Protein AF-Q4CST6-F1 (afdb_monomer_lite)

pLDDT: mean 93.78, std 5.28, range [58.66, 98.5]

Structure (mmCIF, N/CA/C/O backbone):
data_AF-Q4CST6-F1
#
_entry.id   AF-Q4CST6-F1
#
loop_
_atom_site.group_PDB
_atom_site.id
_atom_site.type_symbol
_atom_site.label_atom_id
_atom_site.label_alt_id
_atom_site.label_comp_id
_atom_site.label_asym_id
_atom_site.label_entity_id
_atom_site.label_seq_id
_atom_site.pdbx_PDB_ins_code
_atom_site.Cartn_x
_atom_site.Cartn_y
_atom_site.Cartn_z
_atom_site.occupancy
_atom_site.B_iso_or_equiv
_atom_site.auth_seq_id
_atom_site.auth_comp_id
_atom_site.auth_asym_id
_atom_site.auth_atom_id
_atom_site.pdbx_PDB_model_num
ATOM 1 N N . MET A 1 1 ? 10.700 5.806 6.056 1.00 58.66 1 MET A N 1
ATOM 2 C CA . MET A 1 1 ? 9.232 5.978 6.107 1.00 58.66 1 MET A CA 1
ATOM 3 C C . MET A 1 1 ? 8.867 6.055 7.575 1.00 58.66 1 MET A C 1
ATOM 5 O O . MET A 1 1 ? 9.330 5.199 8.312 1.00 58.66 1 MET A O 1
ATOM 9 N N . GLY A 1 2 ? 8.159 7.090 8.032 1.00 86.50 2 GLY A N 1
ATOM 10 C CA . GLY A 1 2 ? 7.722 7.120 9.431 1.00 86.50 2 GLY A CA 1
ATOM 11 C C . GLY A 1 2 ? 6.708 6.002 9.668 1.00 86.50 2 GLY A C 1
ATOM 12 O O . GLY A 1 2 ? 5.701 5.952 8.963 1.00 86.50 2 GLY A O 1
ATOM 13 N N . TYR A 1 3 ? 6.970 5.106 10.623 1.00 95.31 3 TYR A N 1
ATOM 14 C CA . TYR A 1 3 ? 6.098 3.956 10.905 1.00 95.31 3 TYR A CA 1
ATOM 15 C C . TYR A 1 3 ? 4.716 4.355 11.438 1.00 95.31 3 TYR A C 1
ATOM 17 O O . TYR A 1 3 ? 3.775 3.571 11.386 1.00 95.31 3 TYR A O 1
ATOM 25 N N . GLU A 1 4 ? 4.570 5.598 11.896 1.00 96.56 4 GLU A N 1
ATOM 26 C CA . GLU A 1 4 ? 3.336 6.134 12.463 1.00 96.56 4 GLU A CA 1
ATOM 27 C C . GLU A 1 4 ? 2.136 6.057 11.502 1.00 96.56 4 GLU A C 1
ATOM 29 O O . GLU A 1 4 ? 1.027 5.715 11.918 1.00 96.56 4 GLU A O 1
ATOM 34 N N . ASN A 1 5 ? 2.363 6.330 10.214 1.00 96.00 5 ASN A N 1
ATOM 35 C CA . ASN A 1 5 ? 1.311 6.398 9.192 1.00 96.00 5 ASN A CA 1
ATOM 36 C C . ASN A 1 5 ? 1.079 5.061 8.470 1.00 96.00 5 ASN A C 1
ATOM 38 O O . ASN A 1 5 ? 0.289 4.992 7.530 1.00 96.00 5 ASN A O 1
ATOM 42 N N . VAL A 1 6 ? 1.764 3.991 8.885 1.00 98.00 6 VAL A N 1
ATOM 43 C CA . VAL A 1 6 ? 1.564 2.647 8.330 1.00 98.00 6 VAL A CA 1
ATOM 44 C C . VAL A 1 6 ? 0.144 2.180 8.643 1.00 98.00 6 VAL A C 1
ATOM 46 O O . VAL A 1 6 ? -0.292 2.230 9.792 1.00 98.00 6 VAL A O 1
ATOM 49 N N . LEU A 1 7 ? -0.577 1.702 7.628 1.00 98.12 7 LEU A N 1
ATOM 50 C CA . LEU A 1 7 ? -1.937 1.186 7.783 1.00 98.12 7 LEU A CA 1
ATOM 51 C C . LEU A 1 7 ? -1.947 -0.101 8.608 1.00 98.12 7 LEU A C 1
ATOM 53 O O . LEU A 1 7 ? -1.167 -1.020 8.358 1.00 98.12 7 LEU A O 1
ATOM 57 N N . LEU A 1 8 ? -2.863 -0.186 9.569 1.00 98.31 8 LEU A N 1
ATOM 58 C CA . LEU A 1 8 ? -2.966 -1.344 10.448 1.00 98.31 8 LEU A CA 1
ATOM 59 C C . LEU A 1 8 ? -3.653 -2.519 9.729 1.00 98.31 8 LEU A C 1
ATOM 61 O O . LEU A 1 8 ? -4.756 -2.371 9.198 1.00 98.31 8 LEU A O 1
ATOM 65 N N . ARG A 1 9 ? -3.054 -3.715 9.748 1.00 97.69 9 ARG A N 1
ATOM 66 C CA . ARG A 1 9 ? -3.667 -4.937 9.187 1.00 97.69 9 ARG A CA 1
ATOM 67 C C . ARG A 1 9 ? -5.008 -5.238 9.851 1.00 97.69 9 ARG A C 1
ATOM 69 O O . ARG A 1 9 ? -5.135 -5.025 11.053 1.00 97.69 9 ARG A O 1
ATOM 76 N N . LEU A 1 10 ? -5.981 -5.789 9.123 1.00 98.12 10 LEU A N 1
ATOM 77 C CA . LEU A 1 10 ? -7.274 -6.155 9.719 1.00 98.12 10 LEU A CA 1
ATOM 78 C C . LEU A 1 10 ? -7.147 -7.278 10.774 1.00 98.12 10 LEU A C 1
ATOM 80 O O . LEU A 1 10 ? -6.298 -8.170 10.626 1.00 98.12 10 LEU A O 1
ATOM 84 N N . THR A 1 11 ? -7.986 -7.250 11.812 1.00 97.25 11 THR A N 1
ATOM 85 C CA . THR A 1 11 ? -8.266 -8.403 12.691 1.00 97.25 11 THR A CA 1
ATOM 86 C C . THR A 1 11 ? -9.182 -9.409 11.994 1.00 97.25 11 THR A C 1
ATOM 88 O O . THR A 1 11 ? -9.718 -9.126 10.925 1.00 97.25 11 THR A O 1
ATOM 91 N N . ASP A 1 12 ? -9.372 -10.588 12.588 1.00 96.00 12 ASP A N 1
ATOM 92 C CA . ASP A 1 12 ? -10.323 -11.573 12.060 1.00 96.00 12 ASP A CA 1
ATOM 93 C C . ASP A 1 12 ? -11.768 -11.059 12.117 1.00 96.00 12 ASP A C 1
ATOM 95 O O . ASP A 1 12 ? -12.465 -11.126 11.110 1.00 96.00 12 ASP A O 1
ATOM 99 N N . THR A 1 13 ? -12.171 -10.409 13.212 1.00 95.56 13 THR A N 1
ATOM 100 C CA . THR A 1 13 ? -13.487 -9.753 13.317 1.00 95.56 13 THR A CA 1
ATOM 101 C C . THR A 1 13 ? -13.674 -8.666 12.255 1.00 95.56 13 THR A C 1
ATOM 103 O O . THR A 1 13 ? -14.685 -8.642 11.563 1.00 95.56 13 THR A O 1
ATOM 106 N N . GLU A 1 14 ? -12.668 -7.812 12.032 1.00 97.38 14 GLU A N 1
ATOM 107 C CA . GLU A 1 14 ? -12.740 -6.794 10.973 1.00 97.38 14 GLU A CA 1
ATOM 108 C C . GLU A 1 14 ? -12.820 -7.428 9.569 1.00 97.38 14 GLU A C 1
ATOM 110 O O . GLU A 1 14 ? -13.409 -6.844 8.661 1.00 97.38 14 GLU A O 1
ATOM 115 N N . ARG A 1 15 ? -12.233 -8.617 9.353 1.00 97.69 15 ARG A N 1
ATOM 116 C CA . ARG A 1 15 ? -12.366 -9.348 8.080 1.00 97.69 15 ARG A CA 1
ATOM 117 C C . ARG A 1 15 ? -13.783 -9.872 7.873 1.00 97.69 15 ARG A C 1
ATOM 119 O O . ARG A 1 15 ? -14.246 -9.842 6.735 1.00 97.69 15 ARG A O 1
ATOM 126 N N . GLU A 1 16 ? -14.449 -10.346 8.921 1.00 97.00 16 GLU A N 1
ATOM 127 C CA . GLU A 1 16 ? -15.853 -10.773 8.864 1.00 97.00 16 GLU A CA 1
ATOM 128 C C . GLU A 1 16 ? -16.761 -9.585 8.527 1.00 97.00 16 GLU A C 1
ATOM 130 O O . GLU A 1 16 ? -17.515 -9.639 7.556 1.00 97.00 16 GLU A O 1
ATOM 135 N N . ASP A 1 17 ? -16.590 -8.472 9.239 1.00 97.06 17 ASP A N 1
ATOM 136 C CA . ASP A 1 17 ? -17.308 -7.218 9.001 1.00 97.06 17 ASP A CA 1
ATOM 137 C C . ASP A 1 17 ? -17.105 -6.687 7.572 1.00 97.06 17 ASP A C 1
ATOM 139 O O . ASP A 1 17 ? -18.057 -6.287 6.892 1.00 97.06 17 ASP A O 1
ATOM 143 N N . LEU A 1 18 ? -15.871 -6.760 7.062 1.00 98.06 18 LEU A N 1
ATOM 144 C CA . LEU A 1 18 ? -15.555 -6.423 5.676 1.00 98.06 18 LEU A CA 1
ATOM 145 C C . LEU A 1 18 ? -16.366 -7.263 4.675 1.00 98.06 18 LEU A C 1
ATOM 147 O O . LEU A 1 18 ? -16.839 -6.718 3.675 1.00 98.06 18 LEU A O 1
ATOM 151 N N . GLN A 1 19 ? -16.529 -8.573 4.909 1.00 97.94 19 GLN A N 1
ATOM 152 C CA . GLN A 1 19 ? -17.299 -9.430 3.999 1.00 97.94 19 GLN A CA 1
ATOM 153 C C . GLN A 1 19 ? -18.773 -9.021 3.937 1.00 97.94 19 GLN A C 1
ATOM 155 O O . GLN A 1 19 ? -19.360 -9.068 2.856 1.00 97.94 19 GLN A O 1
ATOM 160 N N . LEU A 1 20 ? -19.357 -8.577 5.054 1.00 97.81 20 LEU A N 1
ATOM 161 C CA . LEU A 1 20 ? -20.751 -8.124 5.105 1.00 97.81 20 LEU A CA 1
ATOM 162 C C . LEU A 1 20 ? -20.959 -6.864 4.261 1.00 97.81 20 LEU A C 1
ATOM 164 O O . LEU A 1 20 ? -21.875 -6.819 3.438 1.00 97.81 20 LEU A O 1
ATOM 168 N N . LEU A 1 21 ? -20.071 -5.872 4.394 1.00 98.25 21 LEU A N 1
ATOM 169 C CA . LEU A 1 21 ? -20.144 -4.657 3.580 1.00 98.25 21 LEU A CA 1
ATOM 170 C C . LEU A 1 21 ? -19.905 -4.954 2.091 1.00 98.25 21 LEU A C 1
ATOM 172 O O . LEU A 1 21 ? -20.624 -4.435 1.237 1.00 98.25 21 LEU A O 1
ATOM 176 N N . ILE A 1 22 ? -18.928 -5.807 1.760 1.00 98.44 22 ILE A N 1
ATOM 177 C CA . ILE A 1 22 ? -18.690 -6.230 0.371 1.00 98.44 22 ILE A CA 1
ATOM 178 C C . ILE A 1 22 ? -19.932 -6.929 -0.197 1.00 98.44 22 ILE A C 1
ATOM 180 O O . ILE A 1 22 ? -20.302 -6.665 -1.339 1.00 98.44 22 ILE A O 1
ATOM 184 N N . ALA A 1 23 ? -20.591 -7.799 0.573 1.00 98.06 23 ALA A N 1
ATOM 185 C CA . ALA A 1 23 ? -21.813 -8.473 0.141 1.00 98.06 23 ALA A CA 1
ATOM 186 C C . ALA A 1 23 ? -22.951 -7.477 -0.144 1.00 98.06 23 ALA A C 1
ATOM 188 O O . ALA A 1 23 ? -23.590 -7.583 -1.191 1.00 98.06 23 ALA A O 1
ATOM 189 N N . ALA A 1 24 ? -23.146 -6.470 0.715 1.00 98.06 24 ALA A N 1
ATOM 190 C CA . ALA A 1 24 ? -24.123 -5.403 0.485 1.00 98.06 24 ALA A CA 1
ATOM 191 C C . ALA A 1 24 ? -23.807 -4.580 -0.780 1.00 98.06 24 ALA A C 1
ATOM 193 O O . ALA A 1 24 ? -24.686 -4.311 -1.596 1.00 98.06 24 ALA A O 1
ATOM 194 N N . LEU A 1 25 ? -22.538 -4.218 -0.992 1.00 98.38 25 LEU A N 1
ATOM 195 C CA . LEU A 1 25 ? -22.106 -3.452 -2.169 1.00 98.38 25 LEU A CA 1
ATOM 196 C C . LEU A 1 25 ? -22.193 -4.251 -3.478 1.00 98.38 25 LEU A C 1
ATOM 198 O O . LEU A 1 25 ? -22.393 -3.661 -4.543 1.00 98.38 25 LEU A O 1
ATOM 202 N N . LYS A 1 26 ? -22.058 -5.581 -3.417 1.00 97.69 26 LYS A N 1
ATOM 203 C CA . LYS A 1 26 ? -22.207 -6.463 -4.583 1.00 97.69 26 LYS A CA 1
ATOM 204 C C . LYS A 1 26 ? -23.628 -6.466 -5.137 1.00 97.69 26 LYS A C 1
ATOM 206 O O . LYS A 1 26 ? -23.773 -6.471 -6.352 1.00 97.69 26 LYS A O 1
ATOM 211 N N . VAL A 1 27 ? -24.642 -6.440 -4.270 1.00 97.00 27 VAL A N 1
ATOM 212 C CA . VAL A 1 27 ? -26.060 -6.405 -4.681 1.00 97.00 27 VAL A CA 1
ATOM 213 C C . VAL A 1 27 ? -26.582 -4.988 -4.932 1.00 97.00 27 VAL A C 1
ATOM 215 O O . VAL A 1 27 ? -27.676 -4.820 -5.454 1.00 97.00 27 VAL A O 1
ATOM 218 N N . SER A 1 28 ? -25.814 -3.962 -4.561 1.00 97.50 28 SER A N 1
ATOM 219 C CA . SER A 1 28 ? -26.197 -2.567 -4.759 1.00 97.50 28 SER A CA 1
ATOM 220 C C . SER A 1 28 ? -25.918 -2.100 -6.185 1.00 97.50 28 SER A C 1
ATOM 222 O O . SER A 1 28 ? -24.769 -2.110 -6.622 1.00 97.50 28 SER A O 1
ATOM 224 N N . GLU A 1 29 ? -26.930 -1.569 -6.866 1.00 95.81 29 GLU A N 1
ATOM 225 C CA . GLU A 1 29 ? -26.797 -0.941 -8.191 1.00 95.81 29 GLU A CA 1
ATOM 226 C C . GLU A 1 29 ? -26.526 0.573 -8.109 1.00 95.81 29 GLU A C 1
ATOM 228 O O . GLU A 1 29 ? -26.862 1.331 -9.013 1.00 95.81 29 GLU A O 1
ATOM 233 N N . TYR A 1 30 ? -25.912 1.042 -7.012 1.00 97.25 30 TYR A N 1
ATOM 234 C CA . TYR A 1 30 ? -25.798 2.470 -6.684 1.00 97.25 30 TYR A CA 1
ATOM 235 C C . TYR A 1 30 ? -25.307 3.348 -7.844 1.00 97.25 30 TYR A C 1
ATOM 237 O O . TYR A 1 30 ? -25.932 4.357 -8.165 1.00 97.25 30 TYR A O 1
ATOM 245 N N . THR A 1 31 ? -24.177 2.996 -8.463 1.00 94.88 31 THR A N 1
ATOM 246 C CA . THR A 1 31 ? -23.599 3.793 -9.554 1.00 94.88 31 THR A CA 1
ATOM 247 C C . THR A 1 31 ? -24.465 3.750 -10.803 1.00 94.88 31 THR A C 1
ATOM 249 O O . THR A 1 31 ? -24.653 4.786 -11.433 1.00 94.88 31 THR A O 1
ATOM 252 N N . ASP A 1 32 ? -25.030 2.591 -11.120 1.00 93.62 32 ASP A N 1
ATOM 253 C CA . ASP A 1 32 ? -25.808 2.366 -12.338 1.00 93.62 32 ASP A CA 1
ATOM 254 C C . ASP A 1 32 ? -27.144 3.117 -12.268 1.00 93.62 32 ASP A C 1
ATOM 256 O O . ASP A 1 32 ? -27.558 3.754 -13.239 1.00 93.62 32 ASP A O 1
ATOM 260 N N . ASP A 1 33 ? -27.758 3.148 -11.084 1.00 94.69 33 ASP A N 1
ATOM 261 C CA . ASP A 1 33 ? -28.963 3.919 -10.809 1.00 94.69 33 ASP A CA 1
ATOM 262 C C . ASP A 1 33 ? -28.671 5.422 -10.744 1.00 94.69 33 ASP A C 1
ATOM 264 O O . ASP A 1 33 ? -29.299 6.222 -11.442 1.00 94.69 33 ASP A O 1
ATOM 268 N N . VAL A 1 34 ? -27.739 5.860 -9.893 1.00 95.38 34 VAL A N 1
ATOM 269 C CA . VAL A 1 34 ? -27.519 7.293 -9.629 1.00 95.38 34 VAL A CA 1
ATOM 270 C C . VAL A 1 34 ? -26.983 8.018 -10.860 1.00 95.38 34 VAL A C 1
ATOM 272 O O . VAL A 1 34 ? -27.438 9.129 -11.163 1.00 95.38 34 VAL A O 1
ATOM 275 N N . ASP A 1 35 ? -26.066 7.395 -11.593 1.00 93.69 35 ASP A N 1
ATOM 276 C CA . ASP A 1 35 ? -25.401 8.002 -12.745 1.00 93.69 35 ASP A CA 1
ATOM 277 C C . ASP A 1 35 ? -26.128 7.728 -14.080 1.00 93.69 35 ASP A C 1
ATOM 279 O O . ASP A 1 35 ? -25.602 8.035 -15.151 1.00 93.69 35 ASP A O 1
ATOM 283 N N . ASP A 1 36 ? -27.385 7.260 -14.030 1.00 92.44 36 ASP A N 1
ATOM 284 C CA . ASP A 1 36 ? -28.256 7.142 -15.204 1.00 92.44 36 ASP A CA 1
ATOM 285 C C . ASP A 1 36 ? -28.599 8.515 -15.819 1.00 92.44 36 ASP A C 1
ATOM 287 O O . ASP A 1 36 ? -29.453 9.272 -15.333 1.00 92.44 36 ASP A O 1
ATOM 291 N N . ILE A 1 37 ? -27.958 8.807 -16.955 1.00 91.31 37 ILE A N 1
ATOM 292 C CA . ILE A 1 37 ? -28.139 10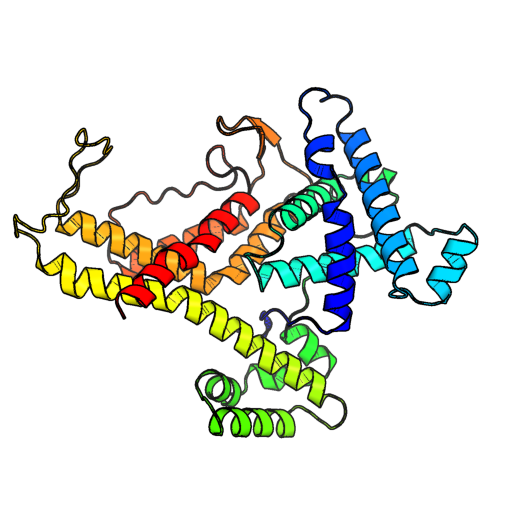.032 -17.745 1.00 91.31 37 ILE A CA 1
ATOM 293 C C . ILE A 1 37 ? -29.540 10.192 -18.343 1.00 91.31 37 ILE A C 1
ATOM 295 O O . ILE A 1 37 ? -29.894 11.300 -18.740 1.00 91.31 37 ILE A O 1
ATOM 299 N N . ARG A 1 38 ? -30.346 9.125 -18.425 1.00 90.88 38 ARG A N 1
ATOM 300 C CA . ARG A 1 38 ? -31.710 9.189 -18.985 1.00 90.88 38 ARG A CA 1
ATOM 301 C C . ARG A 1 38 ? -32.674 9.932 -18.060 1.00 90.88 38 ARG A C 1
ATOM 303 O O . ARG A 1 38 ? -33.708 10.415 -18.510 1.00 90.88 38 ARG A O 1
ATOM 310 N N . HIS A 1 39 ? -32.321 10.058 -16.780 1.00 88.62 39 HIS A N 1
ATOM 311 C CA . HIS A 1 39 ? -33.176 10.629 -15.743 1.00 88.62 39 HIS A CA 1
ATOM 312 C C . HIS A 1 39 ? -32.438 11.713 -14.931 1.00 88.62 39 HIS A C 1
ATOM 314 O O . HIS A 1 39 ? -32.293 11.582 -13.715 1.00 88.62 39 HIS A O 1
ATOM 320 N N . PRO A 1 40 ? -31.947 12.808 -15.536 1.00 82.81 40 PRO A N 1
ATOM 321 C CA . PRO A 1 40 ? -31.091 13.767 -14.827 1.00 82.81 40 PRO A CA 1
ATOM 322 C C . PRO A 1 40 ? -31.811 14.466 -13.660 1.00 82.81 40 PRO A C 1
ATOM 324 O O . PRO A 1 40 ? -31.212 14.706 -12.613 1.00 82.81 40 PRO A O 1
ATOM 327 N N . ASN A 1 41 ? -33.116 14.721 -13.798 1.00 87.69 41 ASN A N 1
ATOM 328 C CA . ASN A 1 41 ? -33.896 15.525 -12.849 1.00 87.69 41 ASN A CA 1
ATOM 329 C C . ASN A 1 41 ? -34.219 14.812 -11.524 1.00 87.69 41 ASN A C 1
ATOM 331 O O . ASN A 1 41 ? -34.613 15.466 -10.567 1.00 87.69 41 ASN A O 1
ATOM 335 N N . SER A 1 42 ? -34.060 13.488 -11.448 1.00 90.62 42 SER A N 1
ATOM 336 C CA . SER A 1 42 ? -34.315 12.701 -10.230 1.00 90.62 42 SER A CA 1
ATOM 337 C C . SER A 1 42 ? -33.035 12.143 -9.606 1.00 90.62 42 SER A C 1
ATOM 339 O O . SER A 1 42 ? -33.082 11.211 -8.808 1.00 90.62 42 SER A O 1
ATOM 341 N N . ARG A 1 43 ? -31.871 12.700 -9.961 1.00 93.06 43 ARG A N 1
ATOM 342 C CA . ARG A 1 43 ? -30.572 12.176 -9.527 1.00 93.06 43 ARG A CA 1
ATOM 343 C C . ARG A 1 43 ? -30.393 12.187 -8.005 1.00 93.06 43 ARG A C 1
ATOM 345 O O . ARG A 1 43 ? -30.001 11.166 -7.452 1.00 93.06 43 ARG A O 1
ATOM 352 N N . GLU A 1 44 ? -30.732 13.281 -7.321 1.00 93.44 44 GLU A N 1
ATOM 353 C CA . GLU A 1 44 ? -30.647 13.337 -5.847 1.00 93.44 44 GLU A CA 1
ATOM 354 C C . GLU A 1 44 ? -31.666 12.420 -5.156 1.00 93.44 44 GLU A C 1
ATOM 356 O O . GLU A 1 44 ? -31.357 11.811 -4.134 1.00 93.44 44 GLU A O 1
ATOM 361 N N . GLU A 1 45 ? -32.856 12.248 -5.740 1.00 94.12 45 GLU A N 1
ATOM 362 C CA . GLU A 1 45 ? -33.844 11.281 -5.245 1.00 94.12 45 GLU A CA 1
ATOM 363 C C . GLU A 1 45 ? -33.294 9.852 -5.302 1.00 94.12 45 GLU A C 1
ATOM 365 O O . GLU A 1 45 ? -33.395 9.099 -4.334 1.00 94.12 45 GLU A O 1
ATOM 370 N N . ARG A 1 46 ? -32.655 9.487 -6.421 1.00 95.56 46 ARG A N 1
ATOM 371 C CA . ARG A 1 46 ? -32.020 8.173 -6.570 1.00 95.56 46 ARG A CA 1
ATOM 372 C C . ARG A 1 46 ? -30.859 7.989 -5.605 1.00 95.56 46 ARG A C 1
ATOM 374 O O . ARG A 1 46 ? -30.764 6.914 -5.024 1.00 95.56 46 ARG A O 1
ATOM 381 N N . MET A 1 47 ? -30.033 9.018 -5.384 1.00 96.19 47 MET A N 1
ATOM 382 C CA . MET A 1 47 ? -28.977 8.979 -4.361 1.00 96.19 47 MET A CA 1
ATOM 383 C C . MET A 1 47 ? -29.564 8.597 -3.005 1.00 96.19 47 MET A C 1
ATOM 385 O O . MET A 1 47 ? -29.140 7.609 -2.415 1.00 96.19 47 MET A O 1
ATOM 389 N N . TYR A 1 48 ? -30.586 9.328 -2.550 1.00 94.81 48 TYR A N 1
ATOM 390 C CA . TYR A 1 48 ? -31.249 9.054 -1.277 1.00 94.81 48 TYR A CA 1
ATOM 391 C C . TYR A 1 48 ? -31.793 7.621 -1.200 1.00 94.81 48 TYR A C 1
ATOM 393 O O . TYR A 1 48 ? -31.487 6.903 -0.247 1.00 94.81 48 TYR A O 1
ATOM 401 N N . ARG A 1 49 ? -32.568 7.194 -2.207 1.00 94.62 49 ARG A N 1
ATOM 402 C CA . ARG A 1 49 ? -33.175 5.856 -2.245 1.00 94.62 49 ARG A CA 1
ATOM 403 C C . ARG A 1 49 ? -32.117 4.754 -2.185 1.00 94.62 49 ARG A C 1
ATOM 405 O O . ARG A 1 49 ? -32.221 3.867 -1.344 1.00 94.62 49 ARG A O 1
ATOM 412 N N . CYS A 1 50 ? -31.092 4.834 -3.032 1.00 96.44 50 CYS A N 1
ATOM 413 C CA . CYS A 1 50 ? -30.060 3.803 -3.119 1.00 96.44 50 CYS A CA 1
ATOM 414 C C . CYS A 1 50 ? -29.169 3.779 -1.866 1.00 96.44 50 CYS A C 1
ATOM 416 O O . CYS A 1 50 ? -28.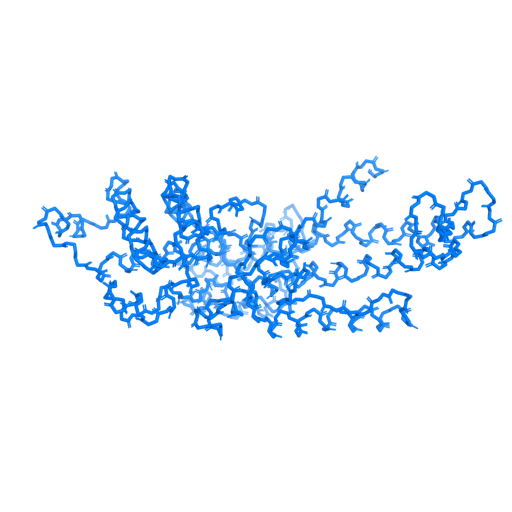763 2.706 -1.427 1.00 96.44 50 CYS A O 1
ATOM 418 N N . MET A 1 51 ? -28.888 4.938 -1.251 1.00 95.75 51 MET A N 1
ATOM 419 C CA . MET A 1 51 ? -28.182 4.990 0.036 1.00 95.75 51 MET A CA 1
ATOM 420 C C . MET A 1 51 ? -28.996 4.329 1.146 1.00 95.75 51 MET A C 1
ATOM 422 O O . MET A 1 51 ? -28.453 3.515 1.885 1.00 95.75 51 MET A O 1
ATOM 426 N N . ARG A 1 52 ? -30.297 4.642 1.252 1.00 93.19 52 ARG A N 1
ATOM 427 C CA . ARG A 1 52 ? -31.200 4.005 2.224 1.00 93.19 52 ARG A CA 1
ATOM 428 C C . ARG A 1 52 ? -31.219 2.490 2.055 1.00 93.19 52 ARG A C 1
ATOM 430 O O . ARG A 1 52 ? -31.020 1.780 3.032 1.00 93.19 52 ARG A O 1
ATOM 437 N N . GLU A 1 53 ? -31.382 2.015 0.826 1.00 94.50 53 GLU A N 1
ATOM 438 C CA . GLU A 1 53 ? -31.387 0.586 0.511 1.00 94.50 53 GLU A CA 1
ATOM 439 C C . GLU A 1 53 ? -30.068 -0.099 0.891 1.00 94.50 53 GLU A C 1
ATOM 441 O O . GLU A 1 53 ? -30.085 -1.152 1.531 1.00 94.50 53 GLU A O 1
ATOM 446 N N . LEU A 1 54 ? -28.919 0.511 0.576 1.00 95.75 54 LEU A N 1
ATOM 447 C CA . LEU A 1 54 ? -27.620 -0.031 0.975 1.00 95.75 54 LEU A CA 1
ATOM 448 C C . LEU A 1 54 ? -27.462 -0.057 2.501 1.00 95.75 54 LEU A C 1
ATOM 450 O O . LEU A 1 54 ? -26.950 -1.038 3.044 1.00 95.75 54 LEU A O 1
ATOM 454 N N . PHE A 1 55 ? -27.878 1.004 3.196 1.00 94.00 55 PHE A N 1
ATOM 455 C CA . PHE A 1 55 ? -27.766 1.101 4.653 1.00 94.00 55 PHE A CA 1
ATOM 456 C C . PHE A 1 55 ? -28.629 0.043 5.339 1.00 94.00 55 PHE A C 1
ATOM 458 O O . PHE A 1 55 ? -28.133 -0.679 6.204 1.00 94.00 55 PHE A O 1
ATOM 465 N N . ASP A 1 56 ? -29.880 -0.099 4.900 1.00 91.19 56 ASP A N 1
ATOM 466 C CA . ASP A 1 56 ? -30.829 -1.076 5.430 1.00 91.19 56 ASP A CA 1
ATOM 467 C C . ASP A 1 56 ? -30.355 -2.517 5.122 1.00 91.19 56 ASP A C 1
ATOM 469 O O . ASP A 1 56 ? -30.383 -3.380 6.002 1.00 91.19 56 ASP A O 1
ATOM 473 N N . THR A 1 57 ? -29.806 -2.768 3.924 1.00 94.56 57 THR A N 1
ATOM 474 C CA . THR A 1 57 ? -29.209 -4.067 3.545 1.00 94.56 57 THR A CA 1
ATOM 475 C C . THR A 1 57 ? -27.992 -4.408 4.403 1.00 94.56 57 THR A C 1
ATOM 477 O O . THR A 1 57 ? -27.885 -5.519 4.922 1.00 94.56 57 THR A O 1
ATOM 480 N N . THR A 1 58 ? -27.078 -3.451 4.584 1.00 95.06 58 THR A N 1
ATOM 481 C CA . THR A 1 58 ? -25.860 -3.646 5.385 1.00 95.06 58 THR A CA 1
ATOM 482 C C . THR A 1 58 ? -26.220 -3.937 6.839 1.00 95.06 58 THR A C 1
ATOM 484 O O . THR A 1 58 ? -25.719 -4.902 7.414 1.00 95.06 58 THR A O 1
ATOM 487 N N . LEU A 1 59 ? -27.148 -3.166 7.417 1.00 92.00 59 LEU A N 1
ATOM 488 C CA . LEU A 1 59 ? -27.644 -3.398 8.772 1.00 92.00 59 LEU A CA 1
ATOM 489 C C . LEU A 1 59 ? -28.292 -4.783 8.908 1.00 92.00 59 LEU A C 1
ATOM 491 O O . LEU A 1 59 ? -27.998 -5.502 9.862 1.00 92.00 59 LEU A O 1
ATOM 495 N N . GLY A 1 60 ? -29.134 -5.174 7.947 1.00 92.25 60 GLY A N 1
ATOM 496 C CA . GLY A 1 60 ? -29.765 -6.493 7.921 1.00 92.25 60 GLY A CA 1
ATOM 497 C C . GLY A 1 60 ? -28.745 -7.634 7.926 1.00 92.25 60 GLY A C 1
ATOM 498 O O . GLY A 1 60 ? -28.890 -8.579 8.703 1.00 92.25 60 GLY A O 1
ATOM 499 N N . LEU A 1 61 ? -27.676 -7.518 7.130 1.00 95.19 61 LEU A N 1
ATOM 500 C CA . LEU A 1 61 ? -26.580 -8.492 7.105 1.00 95.19 61 LEU A CA 1
ATOM 501 C C . LEU A 1 61 ? -25.823 -8.548 8.438 1.00 95.19 61 LEU A C 1
ATOM 503 O O . LEU A 1 61 ? -25.586 -9.642 8.944 1.00 95.19 61 LEU A O 1
ATOM 507 N N . CYS A 1 62 ? -25.502 -7.399 9.039 1.00 93.88 62 CYS A N 1
ATOM 508 C CA . CYS A 1 62 ? -24.831 -7.344 10.341 1.00 93.88 62 CYS A CA 1
ATOM 509 C C . CYS A 1 62 ? -25.681 -7.926 11.484 1.00 93.88 62 CYS A C 1
ATOM 511 O O . CYS A 1 62 ? -25.147 -8.539 12.410 1.00 93.88 62 CYS A O 1
ATOM 513 N N . ILE A 1 63 ? -27.006 -7.763 11.432 1.00 91.38 63 ILE A N 1
ATOM 514 C CA . ILE A 1 63 ? -27.936 -8.394 12.381 1.00 91.38 63 ILE A CA 1
ATOM 515 C C . ILE A 1 63 ? -27.961 -9.908 12.181 1.00 91.38 63 ILE A C 1
ATOM 517 O O . ILE A 1 63 ? -27.865 -10.651 13.162 1.00 91.38 63 ILE A O 1
ATOM 521 N N . ALA A 1 64 ? -28.073 -10.359 10.929 1.00 92.50 64 ALA A N 1
ATOM 522 C CA . ALA A 1 64 ? -28.154 -11.773 10.582 1.00 92.50 64 ALA A CA 1
ATOM 523 C C . ALA A 1 64 ? -26.860 -12.540 10.903 1.00 92.50 64 ALA A C 1
ATOM 525 O O . ALA A 1 64 ? -26.933 -13.692 11.326 1.00 92.50 64 ALA A O 1
ATOM 526 N N . SER A 1 65 ? -25.690 -11.909 10.754 1.00 93.56 65 SER A N 1
ATOM 527 C CA . SER A 1 65 ? -24.394 -12.504 11.112 1.00 93.56 65 SER A CA 1
ATOM 528 C C . SER A 1 65 ? -24.147 -12.561 12.621 1.00 93.56 65 SER A C 1
ATOM 530 O O . SER A 1 65 ? -23.301 -13.325 13.076 1.00 93.56 65 SER A O 1
ATOM 532 N N . GLY A 1 66 ? -24.864 -11.751 13.408 1.00 90.94 66 GLY A N 1
ATOM 533 C CA . GLY A 1 66 ? -24.564 -11.547 14.824 1.00 90.94 66 GLY A CA 1
ATOM 534 C C . GLY A 1 66 ? -23.377 -10.612 15.081 1.00 90.94 66 GLY A C 1
ATOM 535 O O . GLY A 1 66 ? -22.917 -10.556 16.219 1.00 90.94 66 GLY A O 1
ATOM 536 N N . SER A 1 67 ? -22.916 -9.863 14.069 1.00 88.75 67 SER A N 1
ATOM 537 C CA . SER A 1 67 ? -21.821 -8.882 14.196 1.00 88.75 67 SER A CA 1
ATOM 538 C C . SER A 1 67 ? -22.195 -7.665 15.044 1.00 88.75 67 SER A C 1
ATOM 540 O O . SER A 1 67 ? -21.325 -6.954 15.537 1.00 88.75 67 SER A O 1
ATOM 542 N N . VAL A 1 68 ? -23.490 -7.400 15.229 1.00 86.50 68 VAL A N 1
ATOM 543 C CA . VAL A 1 68 ? -23.967 -6.332 16.119 1.00 86.50 68 VAL A CA 1
ATOM 544 C C . VAL A 1 68 ? -24.299 -6.852 17.512 1.00 86.50 68 VAL A C 1
ATOM 546 O O . VAL A 1 68 ? -24.698 -8.006 17.704 1.00 86.50 68 VAL A O 1
ATOM 549 N N . SER A 1 69 ? -24.189 -5.959 18.498 1.00 85.00 69 SER A N 1
ATOM 550 C CA . SER A 1 69 ? -24.508 -6.280 19.885 1.00 85.00 69 SER A CA 1
ATOM 551 C C . SER A 1 69 ? -25.966 -6.728 20.045 1.00 85.00 69 SER A C 1
ATOM 553 O O . SER A 1 69 ? -26.842 -6.464 19.212 1.00 85.00 69 SER A O 1
ATOM 555 N N . ARG A 1 70 ? -26.249 -7.443 21.136 1.00 85.19 70 ARG A N 1
ATOM 556 C CA . ARG A 1 70 ? -27.608 -7.905 21.433 1.00 85.19 70 ARG A CA 1
ATOM 557 C C . ARG A 1 70 ? -28.577 -6.730 21.585 1.00 85.19 70 ARG A C 1
ATOM 559 O O . ARG A 1 70 ? -29.692 -6.812 21.086 1.00 85.19 70 ARG A O 1
ATOM 566 N N . GLU A 1 71 ? -28.125 -5.640 22.192 1.00 83.25 71 GL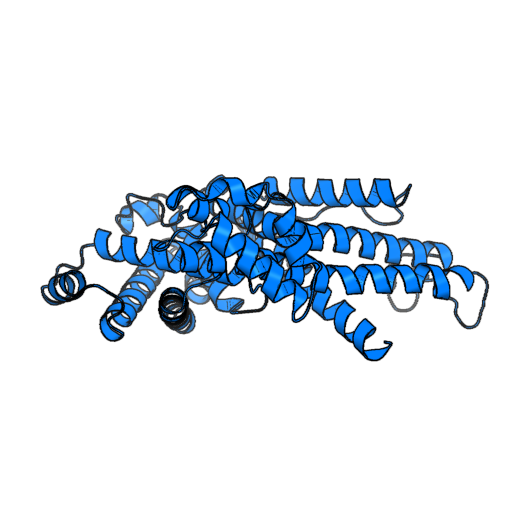U A N 1
ATOM 567 C CA . GLU A 1 71 ? -28.900 -4.416 22.402 1.00 83.25 71 GLU A CA 1
ATOM 568 C C . GLU A 1 71 ? -29.331 -3.805 21.064 1.00 83.25 71 GLU A C 1
ATOM 570 O O . GLU A 1 71 ? -30.502 -3.483 20.884 1.00 83.25 71 GLU A O 1
ATOM 575 N N . VAL A 1 72 ? -28.417 -3.727 20.088 1.00 83.12 72 VAL A N 1
ATOM 576 C CA . VAL A 1 72 ? -28.736 -3.233 18.737 1.00 83.12 72 VAL A CA 1
ATOM 577 C C . VAL A 1 72 ? -29.792 -4.110 18.065 1.00 83.12 72 VAL A C 1
ATOM 579 O O . VAL A 1 72 ? -30.742 -3.592 17.481 1.00 83.12 72 VAL A O 1
ATOM 582 N N . ARG A 1 73 ? -29.665 -5.440 18.166 1.00 84.38 73 ARG A N 1
ATOM 583 C CA . ARG A 1 73 ? -30.649 -6.371 17.586 1.00 84.38 73 ARG A CA 1
ATOM 584 C C . ARG A 1 73 ? -32.031 -6.213 18.214 1.00 84.38 73 ARG A C 1
ATOM 586 O O . ARG A 1 73 ? -33.025 -6.244 17.494 1.00 84.38 73 ARG A O 1
ATOM 593 N N . GLU A 1 74 ? -32.095 -6.037 19.531 1.00 84.75 74 GLU A N 1
ATOM 594 C CA . GLU A 1 74 ? -33.355 -5.840 20.253 1.00 84.75 74 GLU A CA 1
ATOM 595 C C . GLU A 1 74 ? -34.023 -4.505 19.891 1.00 84.75 74 GLU A C 1
ATOM 597 O O . GLU A 1 74 ? -35.236 -4.481 19.682 1.00 84.75 74 GLU A O 1
ATOM 602 N N . GLU A 1 75 ? -33.261 -3.418 19.744 1.00 83.19 75 GLU A N 1
ATOM 603 C CA . GLU A 1 75 ? -33.814 -2.125 19.317 1.00 83.19 75 GLU A CA 1
ATOM 604 C C . GLU A 1 75 ? -34.364 -2.177 17.889 1.00 83.19 75 GLU A C 1
ATOM 606 O O . GLU A 1 75 ? -35.494 -1.749 17.643 1.00 83.19 75 GLU A O 1
ATOM 611 N N . VAL A 1 76 ? -33.630 -2.790 16.956 1.00 82.69 76 VAL A N 1
ATOM 612 C CA . VAL A 1 76 ? -34.117 -2.961 15.580 1.00 82.69 76 VAL A CA 1
ATOM 613 C C . VAL A 1 76 ? -35.370 -3.843 15.542 1.00 82.69 76 VAL A C 1
ATOM 615 O O . VAL A 1 76 ? -36.331 -3.501 14.854 1.00 82.69 76 VAL A O 1
ATOM 618 N N . ALA A 1 77 ? -35.423 -4.921 16.332 1.00 82.88 77 ALA A N 1
ATOM 619 C CA . ALA A 1 77 ? -36.600 -5.790 16.427 1.00 82.88 77 ALA A CA 1
ATOM 620 C C . ALA A 1 77 ? -37.847 -5.079 16.991 1.00 82.88 77 ALA A C 1
ATOM 622 O O . ALA A 1 77 ? -38.970 -5.457 16.661 1.00 82.88 77 ALA A O 1
ATOM 623 N N . ARG A 1 78 ? -37.670 -4.031 17.806 1.00 83.50 78 ARG A N 1
ATOM 624 C CA . ARG A 1 78 ? -38.762 -3.172 18.303 1.00 83.50 78 ARG A CA 1
ATOM 625 C C . ARG A 1 78 ? -39.235 -2.133 17.278 1.00 83.50 78 ARG A C 1
ATOM 627 O O . ARG A 1 78 ? -40.153 -1.376 17.574 1.00 83.50 78 ARG A O 1
ATOM 634 N N . GLY A 1 79 ? -38.622 -2.080 16.094 1.00 78.12 79 GLY A N 1
ATOM 635 C CA . GLY A 1 79 ? -38.868 -1.039 15.092 1.00 78.12 79 GLY A CA 1
ATOM 636 C C . GLY A 1 79 ? -38.126 0.270 15.377 1.00 78.12 79 GLY A C 1
ATOM 637 O O . GLY A 1 79 ? -38.291 1.240 14.638 1.00 78.12 79 GLY A O 1
ATOM 638 N N . ASN A 1 80 ? -37.271 0.301 16.404 1.00 70.12 80 ASN A N 1
ATOM 639 C CA . ASN A 1 80 ? -36.416 1.439 16.720 1.00 70.12 80 ASN A CA 1
ATOM 640 C C . ASN A 1 80 ? -35.115 1.338 15.917 1.00 70.12 80 ASN A C 1
ATOM 642 O O . ASN A 1 80 ? -34.024 1.180 16.466 1.00 70.12 80 ASN A O 1
ATOM 646 N N . THR A 1 81 ? -35.205 1.448 14.591 1.00 66.31 81 THR A N 1
ATOM 647 C CA . THR A 1 81 ? -34.015 1.697 13.769 1.00 66.31 81 THR A CA 1
ATOM 648 C C . THR A 1 81 ? -33.616 3.157 13.945 1.00 66.31 81 THR A C 1
ATOM 650 O O . THR A 1 81 ? -33.900 4.004 13.093 1.00 66.31 81 THR A O 1
ATOM 653 N N . ASP A 1 82 ? -33.009 3.482 15.088 1.00 68.19 82 ASP A N 1
ATOM 654 C CA . ASP A 1 82 ? -32.389 4.787 15.258 1.00 68.19 82 ASP A CA 1
ATOM 655 C C . ASP A 1 82 ? -31.309 4.918 14.182 1.00 68.19 82 ASP A C 1
ATOM 657 O O . ASP A 1 82 ? -30.340 4.154 14.129 1.00 68.19 82 ASP A O 1
ATOM 661 N N . VAL A 1 83 ? -31.505 5.894 13.297 1.00 72.94 83 VAL A N 1
ATOM 662 C CA . VAL A 1 83 ? -30.576 6.237 12.220 1.00 72.94 83 VAL A CA 1
ATOM 663 C C . VAL A 1 83 ? -29.152 6.381 12.771 1.00 72.94 83 VAL A C 1
ATOM 665 O O . VAL A 1 83 ? -28.201 5.974 12.110 1.00 72.94 83 VAL A O 1
ATOM 668 N N . ARG A 1 84 ? -28.997 6.846 14.018 1.00 78.19 84 ARG A N 1
ATOM 669 C CA . ARG A 1 84 ? -27.701 6.977 14.696 1.00 78.19 84 ARG A CA 1
ATOM 670 C C . ARG A 1 84 ? -26.992 5.640 14.923 1.00 78.19 84 ARG A C 1
ATOM 672 O O . ARG A 1 84 ? -25.783 5.578 14.722 1.00 78.19 84 ARG A O 1
ATOM 679 N N . LEU A 1 85 ? -27.719 4.581 15.297 1.00 79.00 85 LEU A N 1
ATOM 680 C CA . LEU A 1 85 ? -27.147 3.237 15.480 1.00 79.00 85 LEU A CA 1
ATOM 681 C C . LEU A 1 85 ? -26.700 2.639 14.144 1.00 79.00 85 LEU A C 1
ATOM 683 O O . LEU A 1 85 ? -25.652 2.009 14.055 1.00 79.00 85 LEU A O 1
ATOM 687 N N . THR A 1 86 ? -27.479 2.872 13.088 1.00 84.44 86 THR A N 1
ATOM 688 C CA . THR A 1 86 ? -27.115 2.412 11.740 1.00 84.44 86 THR A CA 1
ATOM 689 C C . THR A 1 86 ? -25.858 3.134 11.256 1.00 84.44 86 THR A C 1
ATOM 691 O O . THR A 1 86 ? -24.919 2.507 10.773 1.00 84.44 86 THR A O 1
ATOM 694 N N . ILE A 1 87 ? -25.807 4.455 11.445 1.00 86.88 87 ILE A N 1
ATOM 695 C CA . ILE A 1 87 ? -24.667 5.293 11.064 1.00 86.88 87 ILE A CA 1
ATOM 696 C C . ILE A 1 87 ? -23.382 4.871 11.787 1.00 86.88 87 ILE A C 1
ATOM 698 O O . ILE A 1 87 ? -22.338 4.801 11.142 1.00 86.88 87 ILE A O 1
ATOM 702 N N . SER A 1 88 ? -23.427 4.568 13.090 1.00 86.81 88 SER A N 1
ATOM 703 C CA . SER A 1 88 ? -22.219 4.184 13.835 1.00 86.81 88 SER A CA 1
ATOM 704 C C . SER A 1 88 ? -21.612 2.869 13.338 1.00 86.81 88 SER A C 1
ATOM 706 O O . SER A 1 88 ? -20.390 2.775 13.222 1.00 86.81 88 SER A O 1
ATOM 708 N N . ILE A 1 89 ? -22.449 1.892 12.971 1.00 91.50 89 ILE A N 1
ATOM 709 C CA . ILE A 1 89 ? -22.005 0.639 12.342 1.00 91.50 89 ILE A CA 1
ATOM 710 C C . ILE A 1 89 ? -21.369 0.937 10.981 1.00 91.50 89 ILE A C 1
ATOM 712 O O . ILE A 1 89 ? -20.240 0.525 10.717 1.00 91.50 89 ILE A O 1
ATOM 716 N N . LEU A 1 90 ? -22.062 1.701 10.132 1.00 94.44 90 LEU A N 1
ATOM 717 C CA . LEU A 1 90 ? -21.595 2.024 8.782 1.00 94.44 90 LEU A CA 1
ATOM 718 C C . LEU A 1 90 ? -20.242 2.744 8.782 1.00 94.44 90 LEU A C 1
ATOM 720 O O . LEU A 1 90 ? -19.386 2.404 7.972 1.00 94.44 90 LEU A O 1
ATOM 724 N N . ILE A 1 91 ? -20.018 3.685 9.706 1.00 95.44 91 ILE A N 1
ATOM 725 C CA . ILE A 1 91 ? -18.739 4.402 9.843 1.00 95.44 91 ILE A CA 1
ATOM 726 C C . ILE A 1 91 ? -17.571 3.423 10.034 1.00 95.44 91 ILE A C 1
ATOM 728 O O . ILE A 1 91 ? -16.549 3.546 9.353 1.00 95.44 91 ILE A O 1
ATOM 732 N N . GLY A 1 92 ? -17.727 2.438 10.926 1.00 95.31 92 GLY A N 1
ATOM 733 C CA . GLY A 1 92 ? -16.711 1.412 11.165 1.00 95.31 92 GLY A CA 1
ATOM 734 C C . GLY A 1 92 ? -16.471 0.544 9.929 1.00 95.31 92 GLY A C 1
ATOM 735 O O . GLY A 1 92 ? -15.331 0.367 9.506 1.00 95.31 92 GLY A O 1
ATOM 736 N N . LEU A 1 93 ? -17.545 0.079 9.286 1.00 97.56 93 LEU A N 1
ATOM 737 C CA . LEU A 1 93 ? -17.454 -0.740 8.074 1.00 97.56 93 LEU A CA 1
ATOM 738 C C . LEU A 1 93 ? -16.775 0.005 6.912 1.00 97.56 93 LEU A C 1
ATOM 740 O O . LEU A 1 93 ? -15.949 -0.569 6.197 1.00 97.56 93 LEU A O 1
ATOM 744 N N . PHE A 1 94 ? -17.087 1.290 6.725 1.00 97.94 94 PHE A N 1
ATOM 745 C CA . PHE A 1 94 ? -16.484 2.117 5.681 1.00 97.94 94 PHE A CA 1
ATOM 746 C C . PHE A 1 94 ? -14.995 2.360 5.931 1.00 97.94 94 PHE A C 1
ATOM 748 O O . PHE A 1 94 ? -14.211 2.294 4.982 1.00 97.94 94 PHE A O 1
ATOM 755 N N . GLU A 1 95 ? -14.580 2.598 7.180 1.00 97.94 95 GLU A N 1
ATOM 756 C CA . GLU A 1 95 ? -13.160 2.660 7.549 1.00 97.94 95 GLU A CA 1
ATOM 757 C C . GLU A 1 95 ? -12.446 1.351 7.215 1.00 97.94 95 GLU A C 1
ATOM 759 O O . GLU A 1 95 ? -11.440 1.374 6.503 1.00 97.94 95 GLU A O 1
ATOM 764 N N . ILE A 1 96 ? -13.003 0.218 7.657 1.00 98.44 96 ILE A N 1
ATOM 765 C CA . ILE A 1 96 ? -12.432 -1.115 7.442 1.00 98.44 96 ILE A CA 1
ATOM 766 C C . ILE A 1 96 ? -12.233 -1.377 5.948 1.00 98.44 96 ILE A C 1
ATOM 768 O O . ILE A 1 96 ? -11.152 -1.813 5.538 1.00 98.44 96 ILE A O 1
ATOM 772 N N . PHE A 1 97 ? -13.234 -1.086 5.107 1.00 98.50 97 PHE A N 1
ATOM 773 C CA . PHE A 1 97 ? -13.102 -1.318 3.671 1.00 98.50 97 PHE A CA 1
ATOM 774 C C . PHE A 1 97 ? -12.111 -0.356 3.010 1.00 98.50 97 PHE A C 1
ATOM 776 O O . PHE A 1 97 ? -11.292 -0.800 2.202 1.00 98.50 97 PHE A O 1
ATOM 783 N N . ARG A 1 98 ? -12.088 0.925 3.399 1.00 97.88 98 ARG A N 1
ATOM 784 C CA . ARG A 1 98 ? -11.070 1.881 2.929 1.00 97.88 98 ARG A CA 1
ATOM 785 C C . ARG A 1 98 ? -9.662 1.412 3.291 1.00 97.88 98 ARG A C 1
ATOM 787 O O . ARG A 1 98 ? -8.817 1.285 2.408 1.00 97.88 98 ARG A O 1
ATOM 794 N N . ARG A 1 99 ? -9.411 1.040 4.548 1.00 98.19 99 ARG A N 1
ATOM 795 C CA . ARG A 1 99 ? -8.112 0.513 4.997 1.00 98.19 99 ARG A CA 1
ATOM 796 C C . ARG A 1 99 ? -7.729 -0.781 4.282 1.00 98.19 99 ARG A C 1
ATOM 798 O O . ARG A 1 99 ? -6.600 -0.902 3.805 1.00 98.19 99 ARG A O 1
ATOM 805 N N . HIS A 1 100 ? -8.667 -1.719 4.134 1.00 98.00 100 HIS A N 1
ATOM 806 C CA . HIS A 1 100 ? -8.439 -2.957 3.389 1.00 98.00 100 HIS A CA 1
ATOM 807 C C . HIS A 1 100 ? -8.072 -2.692 1.932 1.00 98.00 100 HIS A C 1
ATOM 809 O O . HIS A 1 100 ? -7.107 -3.279 1.443 1.00 98.00 100 HIS A O 1
ATOM 815 N N . LYS A 1 101 ? -8.822 -1.820 1.245 1.00 97.25 101 LYS A N 1
ATOM 816 C CA . LYS A 1 101 ? -8.590 -1.496 -0.162 1.00 97.25 101 LYS A CA 1
ATOM 817 C C . LYS A 1 101 ? -7.195 -0.929 -0.367 1.00 97.25 101 LYS A C 1
ATOM 819 O O . LYS A 1 101 ? -6.504 -1.369 -1.276 1.00 97.25 101 LYS A O 1
ATOM 824 N N . ARG A 1 102 ? -6.758 -0.002 0.485 1.00 96.50 102 ARG A N 1
ATOM 825 C CA . ARG A 1 102 ? -5.419 0.591 0.382 1.00 96.50 102 ARG A CA 1
ATOM 826 C C . ARG A 1 102 ? -4.311 -0.448 0.572 1.00 96.50 102 ARG A C 1
ATOM 828 O O . ARG A 1 102 ? -3.349 -0.437 -0.185 1.00 96.50 102 ARG A O 1
ATOM 835 N N . LEU A 1 103 ? -4.470 -1.369 1.530 1.00 96.44 103 LEU A N 1
ATOM 836 C CA . LEU A 1 103 ? -3.552 -2.500 1.755 1.00 96.44 103 LEU A CA 1
ATOM 837 C C . LEU A 1 103 ? -3.598 -3.560 0.640 1.00 96.44 103 LEU A C 1
ATOM 839 O O . LEU A 1 103 ? -2.623 -4.273 0.431 1.00 96.44 103 LEU A O 1
ATOM 843 N N . ASN A 1 104 ? -4.724 -3.682 -0.067 1.00 95.44 104 ASN A N 1
ATOM 844 C CA . ASN A 1 104 ? -4.978 -4.719 -1.069 1.00 95.44 104 ASN A CA 1
ATOM 845 C C . ASN A 1 104 ? -5.571 -4.088 -2.337 1.00 95.44 104 ASN A C 1
ATOM 847 O O . ASN A 1 104 ? -6.722 -4.355 -2.691 1.00 95.44 104 ASN A O 1
ATOM 851 N N . PRO A 1 105 ? -4.819 -3.244 -3.059 1.00 93.19 105 PRO A N 1
ATOM 852 C CA . PRO A 1 105 ? -5.408 -2.337 -4.042 1.00 93.19 105 PRO A CA 1
ATOM 853 C C . PRO A 1 105 ? -6.017 -3.046 -5.263 1.00 93.19 105 PRO A C 1
ATOM 855 O O . PRO A 1 105 ? -6.840 -2.463 -5.969 1.00 93.19 105 PRO A O 1
ATOM 858 N N . PHE A 1 106 ? -5.730 -4.334 -5.464 1.00 90.44 106 PHE A N 1
ATOM 859 C CA . PHE A 1 106 ? -6.330 -5.164 -6.512 1.00 90.44 106 PHE A CA 1
ATOM 860 C C . PHE A 1 106 ? -7.676 -5.801 -6.137 1.00 90.44 106 PHE A C 1
ATOM 862 O O . PHE A 1 106 ? -8.375 -6.287 -7.026 1.00 90.44 106 PHE A O 1
ATOM 869 N N . SER A 1 107 ? -8.056 -5.820 -4.856 1.00 93.19 107 SER A N 1
ATOM 870 C CA . SER A 1 107 ? -9.308 -6.441 -4.415 1.00 93.19 107 SER A CA 1
ATOM 871 C C . SER A 1 107 ? -10.498 -5.494 -4.609 1.00 93.19 107 SER A C 1
ATOM 873 O O . SER A 1 107 ? -10.353 -4.271 -4.545 1.00 93.19 107 SER A O 1
ATOM 875 N N . ASN A 1 108 ? -11.683 -6.055 -4.870 1.00 95.44 108 ASN A N 1
ATOM 876 C CA . ASN A 1 108 ? -12.980 -5.364 -4.788 1.00 95.44 108 ASN A CA 1
ATOM 877 C C . ASN A 1 108 ? -13.036 -3.998 -5.512 1.00 95.44 108 ASN A C 1
ATOM 879 O O . ASN A 1 108 ? -13.482 -2.996 -4.953 1.00 95.44 108 ASN A O 1
ATOM 883 N N . ARG A 1 109 ? -12.490 -3.913 -6.739 1.00 94.25 109 ARG A N 1
ATOM 884 C CA . ARG A 1 109 ? -12.396 -2.651 -7.508 1.00 94.25 109 ARG A CA 1
ATOM 885 C C . ARG A 1 109 ? -13.769 -2.017 -7.739 1.00 94.25 109 ARG A C 1
ATOM 887 O O . ARG A 1 109 ? -13.901 -0.811 -7.557 1.00 94.25 109 ARG A O 1
ATOM 894 N N . SER A 1 110 ? -14.765 -2.824 -8.107 1.00 95.44 110 SER A N 1
ATOM 895 C CA . SER A 1 110 ? -16.122 -2.344 -8.383 1.00 95.44 110 SER A CA 1
ATOM 896 C C . SER A 1 110 ? -16.809 -1.853 -7.111 1.00 95.44 110 SER A C 1
ATOM 898 O O . SER A 1 110 ? -17.348 -0.752 -7.079 1.00 95.44 110 SER A O 1
ATOM 900 N N . GLU A 1 111 ? -16.753 -2.644 -6.042 1.00 97.94 111 GLU A N 1
ATOM 901 C CA . GLU A 1 111 ? -17.395 -2.342 -4.762 1.00 97.94 111 GLU A CA 1
ATOM 902 C C . GLU A 1 111 ? -16.769 -1.107 -4.117 1.00 97.94 111 GLU A C 1
ATOM 904 O O . GLU A 1 111 ? -17.482 -0.248 -3.603 1.00 97.94 111 GLU A O 1
ATOM 909 N N . PHE A 1 112 ? -15.441 -0.977 -4.193 1.00 97.38 112 PHE A N 1
ATOM 910 C CA . PHE A 1 112 ? -14.761 0.210 -3.694 1.00 97.38 112 PHE A CA 1
ATOM 911 C C . PHE A 1 112 ? -15.150 1.454 -4.493 1.00 97.38 112 PHE A C 1
ATOM 913 O O . PHE A 1 112 ? -15.430 2.487 -3.897 1.00 97.38 112 PHE A O 1
ATOM 920 N N . GLY A 1 113 ? -15.250 1.345 -5.824 1.00 96.56 113 GLY A N 1
ATOM 921 C CA . GLY A 1 113 ? -15.764 2.425 -6.664 1.00 96.56 113 GLY A CA 1
ATOM 922 C C . GLY A 1 113 ? -17.169 2.862 -6.247 1.00 96.56 113 GLY A C 1
ATOM 923 O O . GLY A 1 113 ? -17.381 4.050 -6.010 1.00 96.56 113 GLY A O 1
ATOM 924 N N . LYS A 1 114 ? -18.100 1.913 -6.064 1.00 97.38 114 LYS A N 1
ATOM 925 C CA . LYS A 1 114 ? -19.457 2.194 -5.560 1.00 97.38 114 LYS A CA 1
ATOM 926 C C . LYS A 1 114 ? -19.416 2.924 -4.213 1.00 97.38 114 LYS A C 1
ATOM 928 O O . LYS A 1 114 ? -20.067 3.957 -4.068 1.00 97.38 114 LYS A O 1
ATOM 933 N N . LEU A 1 115 ? -18.606 2.441 -3.265 1.00 97.81 115 LEU A N 1
ATOM 934 C CA . LEU A 1 115 ? -18.454 3.067 -1.951 1.00 97.81 115 LEU A CA 1
ATOM 935 C C . LEU A 1 115 ? -17.903 4.497 -2.052 1.00 97.81 115 LEU A C 1
ATOM 937 O O . LEU A 1 115 ? -18.469 5.401 -1.449 1.00 97.81 115 LEU A O 1
ATOM 941 N N . THR A 1 116 ? -16.830 4.731 -2.813 1.00 97.00 116 THR A N 1
ATOM 942 C CA . THR A 1 116 ? -16.249 6.074 -2.982 1.00 97.00 116 THR A CA 1
ATOM 943 C C . THR A 1 116 ? -17.265 7.045 -3.582 1.00 97.00 116 THR A C 1
ATOM 945 O O . THR A 1 116 ? -17.407 8.160 -3.089 1.00 97.00 116 THR A O 1
ATOM 948 N N . MET A 1 117 ? -18.010 6.625 -4.608 1.00 96.75 117 MET A N 1
ATOM 949 C CA . MET A 1 117 ? -19.024 7.472 -5.245 1.00 96.75 117 MET A CA 1
ATOM 950 C C . MET A 1 117 ? -20.186 7.791 -4.297 1.00 96.75 117 MET A C 1
ATOM 952 O O . MET A 1 117 ? -20.646 8.933 -4.248 1.00 96.75 117 MET A O 1
ATOM 956 N N . LEU A 1 118 ? -20.622 6.815 -3.498 1.00 97.25 118 LEU A N 1
ATOM 957 C CA . LEU A 1 118 ? -21.619 7.021 -2.451 1.00 97.25 118 LEU A CA 1
ATOM 958 C C . LEU A 1 118 ? -21.119 7.987 -1.373 1.00 97.25 118 LEU A C 1
ATOM 960 O O . LEU A 1 118 ? -21.824 8.927 -1.015 1.00 97.25 118 LEU A O 1
ATOM 964 N N . LEU A 1 119 ? -19.896 7.787 -0.879 1.00 97.12 119 LEU A N 1
ATOM 965 C CA . LEU A 1 119 ? -19.286 8.637 0.146 1.00 97.12 119 LEU A CA 1
ATOM 966 C C . LEU A 1 119 ? -19.008 10.057 -0.353 1.00 97.12 119 LEU A C 1
ATOM 968 O O . LEU A 1 119 ? -18.992 10.983 0.453 1.00 97.12 119 LEU A O 1
ATOM 972 N N . GLN A 1 120 ? -18.808 10.244 -1.657 1.00 96.50 120 GLN A N 1
ATOM 973 C CA . GLN A 1 120 ? -18.736 11.567 -2.268 1.00 96.50 120 GLN A CA 1
ATOM 974 C C . GLN A 1 120 ? -20.120 12.231 -2.291 1.00 96.50 120 GLN A C 1
ATOM 976 O O . GLN A 1 120 ? -20.254 13.395 -1.929 1.00 96.50 120 GLN A O 1
ATOM 981 N N . ASP A 1 121 ? -21.169 11.496 -2.670 1.00 96.25 121 ASP A N 1
ATOM 982 C CA . ASP A 1 121 ? -22.536 12.031 -2.712 1.00 96.25 121 ASP A CA 1
ATOM 983 C C . ASP A 1 121 ? -23.100 12.345 -1.325 1.00 96.25 121 ASP A C 1
ATOM 985 O O . ASP A 1 121 ? -23.828 13.325 -1.175 1.00 96.25 121 ASP A O 1
ATOM 989 N N . VAL A 1 122 ? -22.751 11.558 -0.302 1.00 95.31 122 VAL A N 1
ATOM 990 C CA . VAL A 1 122 ? -23.222 11.779 1.074 1.00 95.31 122 VAL A CA 1
ATOM 991 C C . VAL A 1 122 ? -22.618 13.034 1.711 1.00 95.31 122 VAL A C 1
ATOM 993 O O . VAL A 1 122 ? -23.107 13.478 2.743 1.00 95.31 122 VAL A O 1
ATOM 996 N N . GLN A 1 123 ? -21.587 13.643 1.112 1.00 94.56 123 GLN A N 1
ATOM 997 C CA . GLN A 1 123 ? -21.099 14.955 1.555 1.00 94.56 123 GLN A CA 1
ATOM 998 C C . GLN A 1 123 ? -22.073 16.087 1.202 1.00 94.56 123 GLN A C 1
ATOM 1000 O O . GLN A 1 123 ? -22.062 17.135 1.838 1.00 94.56 123 GLN A O 1
ATOM 1005 N N . LYS A 1 124 ? -22.970 15.889 0.227 1.00 94.00 124 LYS A N 1
ATOM 1006 C CA . LYS A 1 124 ? -23.944 16.917 -0.146 1.00 94.00 124 LYS A CA 1
ATOM 1007 C C . LYS A 1 124 ? -24.911 17.185 0.999 1.00 94.00 124 LYS A C 1
ATOM 1009 O O . LYS A 1 124 ? -25.621 16.286 1.451 1.00 94.00 124 LYS A O 1
ATOM 1014 N N . ARG A 1 125 ? -25.037 18.456 1.379 1.00 93.12 125 ARG A N 1
ATOM 1015 C CA . ARG A 1 125 ? -25.939 18.901 2.450 1.00 93.12 125 ARG A CA 1
ATOM 1016 C C . ARG A 1 125 ? -27.390 18.435 2.268 1.00 93.12 125 ARG A C 1
ATOM 1018 O O . ARG A 1 125 ? -27.988 17.962 3.229 1.00 93.12 125 ARG A O 1
ATOM 1025 N N . SER A 1 126 ? -27.935 18.494 1.047 1.00 93.75 126 SER A N 1
ATOM 1026 C CA . SER A 1 126 ? -29.305 18.030 0.754 1.00 93.75 126 SER A CA 1
ATOM 1027 C C . SER A 1 126 ? -29.501 16.540 1.061 1.00 93.75 126 SER A C 1
ATOM 1029 O O . SER A 1 126 ? -30.553 16.130 1.555 1.00 93.75 126 SER A O 1
ATOM 1031 N N . ILE A 1 127 ? -28.470 15.727 0.823 1.00 94.25 127 ILE A N 1
ATOM 1032 C CA . ILE A 1 127 ? -28.471 14.292 1.106 1.00 94.25 127 ILE A CA 1
ATOM 1033 C C . ILE A 1 127 ? -28.320 14.033 2.609 1.00 94.25 127 ILE A C 1
ATOM 1035 O O . ILE A 1 127 ? -29.079 13.234 3.161 1.00 94.25 127 ILE A O 1
ATOM 1039 N N . GLN A 1 128 ? -27.407 14.736 3.290 1.00 93.38 128 GLN A N 1
ATOM 1040 C CA . GLN A 1 128 ? -27.211 14.612 4.742 1.00 93.38 128 GLN A CA 1
ATOM 1041 C C . GLN A 1 128 ? -28.475 14.961 5.528 1.00 93.38 128 GLN A C 1
ATOM 1043 O O . GLN A 1 128 ? -28.888 14.190 6.395 1.00 93.38 128 GLN A O 1
ATOM 1048 N N . GLU A 1 129 ? -29.126 16.079 5.194 1.00 92.81 129 GLU A N 1
ATOM 1049 C CA . GLU A 1 129 ? -30.367 16.521 5.839 1.00 92.81 129 GLU A CA 1
ATOM 1050 C C . GLU A 1 129 ? -31.477 15.478 5.664 1.00 92.81 129 GLU A C 1
ATOM 1052 O O . GLU A 1 129 ? -32.159 15.109 6.625 1.00 92.81 129 GLU A O 1
ATOM 1057 N N . ARG A 1 130 ? -31.611 14.924 4.454 1.00 92.31 130 ARG A N 1
ATOM 1058 C CA . ARG A 1 130 ? -32.639 13.929 4.144 1.00 92.31 130 ARG A CA 1
ATOM 1059 C C . ARG A 1 130 ? -32.382 12.566 4.792 1.00 92.31 130 ARG A C 1
ATOM 1061 O O . ARG A 1 130 ? -33.330 11.901 5.211 1.00 92.31 130 ARG A O 1
ATOM 1068 N N . LEU A 1 131 ? -31.120 12.153 4.899 1.00 90.94 131 LEU A N 1
ATOM 1069 C CA . LEU A 1 131 ? -30.710 10.934 5.606 1.00 90.94 131 LEU A CA 1
ATOM 1070 C C . LEU A 1 131 ? -30.574 11.134 7.121 1.00 90.94 131 LEU A C 1
ATOM 1072 O O . LEU A 1 131 ? -30.356 10.153 7.827 1.00 90.94 131 LEU A O 1
ATOM 1076 N N . ARG A 1 132 ? -30.733 12.366 7.626 1.00 90.19 132 ARG A N 1
ATOM 1077 C CA . ARG A 1 132 ? -30.536 12.747 9.037 1.00 90.19 132 ARG A CA 1
ATOM 1078 C C . ARG A 1 132 ? -29.140 12.391 9.558 1.00 90.19 132 ARG A C 1
ATOM 1080 O O . ARG A 1 132 ? -28.979 11.953 10.695 1.00 90.19 132 ARG A O 1
ATOM 1087 N N . ILE A 1 133 ? -28.132 12.580 8.713 1.00 89.75 133 ILE A N 1
ATOM 1088 C CA . ILE A 1 133 ? -26.726 12.370 9.054 1.00 89.75 133 ILE A CA 1
ATOM 1089 C C . ILE A 1 133 ? -26.191 13.667 9.663 1.00 89.75 133 ILE A C 1
ATOM 1091 O O . ILE A 1 133 ? -26.047 14.668 8.970 1.00 89.75 133 ILE A O 1
ATOM 1095 N N . SER A 1 134 ? -25.908 13.655 10.965 1.00 83.81 134 SER A N 1
ATOM 1096 C CA . SER A 1 134 ? -25.340 14.804 11.690 1.00 83.81 134 SER A CA 1
ATOM 1097 C C . SER A 1 134 ? -23.816 14.758 11.829 1.00 83.81 134 SER A C 1
ATOM 1099 O O . SER A 1 134 ? -23.213 15.718 12.303 1.00 83.81 134 SER A O 1
ATOM 1101 N N . HIS A 1 135 ? -23.188 13.640 11.459 1.00 83.75 135 HIS A N 1
ATOM 1102 C CA . HIS A 1 135 ? -21.751 13.411 11.592 1.00 83.75 135 HIS A CA 1
ATOM 1103 C C . HIS A 1 135 ? -21.197 12.798 10.312 1.00 83.75 135 HIS A C 1
ATOM 1105 O O . HIS A 1 135 ? -21.896 12.061 9.621 1.00 83.75 135 HIS A O 1
ATOM 1111 N N . SER A 1 136 ? -19.929 13.074 10.020 1.00 89.31 136 SER A N 1
ATOM 1112 C CA . SER A 1 136 ? -19.244 12.485 8.872 1.00 89.31 136 SER A CA 1
ATOM 1113 C C . SER A 1 136 ? -19.327 10.955 8.905 1.00 89.31 136 SER A C 1
ATOM 1115 O O . SER A 1 136 ? -19.000 10.335 9.917 1.00 89.31 136 SER A O 1
ATOM 1117 N N . LEU A 1 137 ? -19.695 10.346 7.771 1.00 93.69 137 LEU A N 1
ATOM 1118 C CA . LEU A 1 137 ? -19.566 8.895 7.576 1.00 93.69 137 LEU A CA 1
ATOM 1119 C C . LEU A 1 137 ? -18.104 8.460 7.344 1.00 93.69 137 LEU A C 1
ATOM 1121 O O . LEU A 1 137 ? -17.817 7.281 7.153 1.00 93.69 137 LEU A O 1
ATOM 1125 N N . LEU A 1 138 ? -17.180 9.423 7.332 1.00 94.00 138 LEU A N 1
ATOM 1126 C CA . LEU A 1 138 ? -15.754 9.239 7.117 1.00 94.00 138 LEU A CA 1
ATOM 1127 C C . LEU A 1 138 ? -15.006 9.533 8.412 1.00 94.00 138 LEU A C 1
ATOM 1129 O O . LEU A 1 138 ? -14.977 10.673 8.878 1.00 94.00 138 LEU A O 1
ATOM 1133 N N . ILE A 1 139 ? -14.336 8.511 8.928 1.00 95.38 139 ILE A N 1
ATOM 1134 C CA . ILE A 1 139 ? -13.288 8.652 9.939 1.00 95.38 139 ILE A CA 1
ATOM 1135 C C . ILE A 1 139 ? -11.915 8.360 9.311 1.00 95.38 139 ILE A C 1
ATOM 1137 O O . ILE A 1 139 ? -11.854 7.735 8.240 1.00 95.38 139 ILE A O 1
ATOM 1141 N N . PRO A 1 140 ? -10.810 8.831 9.918 1.00 96.12 140 PRO A N 1
ATOM 1142 C CA . PRO A 1 140 ? -9.465 8.433 9.515 1.00 96.12 140 PRO A CA 1
ATOM 1143 C C . PRO A 1 140 ? -9.288 6.913 9.566 1.00 96.12 140 PRO A C 1
ATOM 1145 O O . PRO A 1 140 ? -9.838 6.250 10.445 1.00 96.12 140 PRO A O 1
ATOM 1148 N N . VAL A 1 141 ? -8.507 6.371 8.629 1.00 97.31 141 VAL A N 1
ATOM 1149 C CA . VAL A 1 141 ? -8.150 4.947 8.644 1.00 97.31 141 VAL A CA 1
ATOM 1150 C C . VAL A 1 141 ? -7.188 4.643 9.787 1.00 97.31 141 VAL A C 1
ATOM 1152 O O . VAL A 1 141 ? -6.309 5.449 10.088 1.00 97.31 141 VAL A O 1
ATOM 1155 N N . GLN A 1 142 ? -7.334 3.478 10.413 1.00 97.94 142 GLN A N 1
ATOM 1156 C CA . GLN A 1 142 ? -6.498 3.082 11.546 1.00 97.94 142 GLN A CA 1
ATOM 1157 C C . GLN A 1 142 ? -5.045 2.861 11.114 1.00 97.94 142 GLN A C 1
ATOM 1159 O O . GLN A 1 142 ? -4.757 2.113 10.170 1.00 97.94 142 GLN A O 1
ATOM 1164 N N . THR A 1 143 ? -4.120 3.475 11.850 1.00 98.31 143 THR A N 1
ATOM 1165 C CA . THR A 1 143 ? -2.678 3.339 11.628 1.00 98.31 143 THR A CA 1
ATOM 1166 C C . THR A 1 143 ? -1.982 2.671 12.808 1.00 98.31 143 THR A C 1
ATOM 1168 O O . THR A 1 143 ? -2.487 2.634 13.930 1.00 98.31 143 THR A O 1
ATOM 1171 N N . VAL A 1 144 ? -0.776 2.166 12.558 1.00 98.50 144 VAL A N 1
ATOM 1172 C CA . VAL A 1 144 ? 0.123 1.632 13.585 1.00 98.50 144 VAL A CA 1
ATOM 1173 C C . VAL A 1 144 ? 0.407 2.676 14.666 1.00 98.50 144 VAL A C 1
ATOM 1175 O O . VAL A 1 144 ? 0.383 2.346 15.848 1.00 98.50 144 VAL A O 1
ATOM 1178 N N . GLY A 1 145 ? 0.611 3.942 14.291 1.00 97.94 145 GLY A N 1
ATOM 1179 C CA . GLY A 1 145 ? 0.832 5.022 15.251 1.00 97.94 145 GLY A CA 1
ATOM 1180 C C . GLY A 1 145 ? -0.350 5.253 16.192 1.00 97.94 145 GLY A C 1
ATOM 1181 O O . GLY A 1 145 ? -0.153 5.392 17.397 1.00 97.94 145 GLY A O 1
ATOM 1182 N N . MET A 1 146 ? -1.579 5.247 15.661 1.00 97.62 146 MET A N 1
ATOM 1183 C CA . MET A 1 146 ? -2.796 5.372 16.473 1.00 97.62 146 MET A CA 1
ATOM 1184 C C . MET A 1 146 ? -2.922 4.219 17.474 1.00 97.62 146 MET A C 1
ATOM 1186 O O . MET A 1 146 ? -3.202 4.449 18.650 1.00 97.62 146 MET A O 1
ATOM 1190 N N . GLU A 1 147 ? -2.663 2.993 17.022 1.00 97.38 147 GLU A N 1
ATOM 1191 C CA . GLU A 1 147 ? -2.826 1.795 17.843 1.00 97.38 147 GLU A CA 1
ATOM 1192 C C . GLU A 1 147 ? -1.727 1.655 18.910 1.00 97.38 147 GLU A C 1
ATOM 1194 O O . GLU A 1 147 ? -2.021 1.302 20.051 1.00 97.38 147 GLU A O 1
ATOM 1199 N N . LEU A 1 148 ? -0.474 2.004 18.593 1.00 97.19 148 LEU A N 1
ATOM 1200 C CA . LEU A 1 148 ? 0.621 2.012 19.571 1.00 97.19 148 LEU A CA 1
ATOM 1201 C C . LEU A 1 148 ? 0.430 3.092 20.640 1.00 97.19 148 LEU A C 1
ATOM 1203 O O . LEU A 1 148 ? 0.656 2.815 21.817 1.00 97.19 148 LEU A O 1
ATOM 1207 N N . ARG A 1 149 ? -0.049 4.286 20.263 1.00 96.69 149 ARG A N 1
ATOM 1208 C CA . ARG A 1 149 ? -0.432 5.339 21.219 1.00 96.69 149 ARG A CA 1
ATOM 1209 C C . ARG A 1 149 ? -1.499 4.867 22.194 1.00 96.69 149 ARG A C 1
ATOM 1211 O O . ARG A 1 149 ? -1.379 5.097 23.394 1.00 96.69 149 ARG A O 1
ATOM 1218 N N . ARG A 1 150 ? -2.519 4.163 21.692 1.00 95.38 150 ARG A N 1
ATOM 1219 C CA . ARG A 1 150 ? -3.626 3.635 22.502 1.00 95.38 150 ARG A CA 1
ATOM 1220 C C . ARG A 1 150 ? -3.152 2.700 23.618 1.00 95.38 150 ARG A C 1
ATOM 1222 O O . ARG A 1 150 ? -3.779 2.667 24.673 1.00 95.38 150 ARG A O 1
ATOM 1229 N N . VAL A 1 151 ? -2.072 1.948 23.393 1.00 95.12 151 VAL A N 1
ATOM 1230 C CA . VAL A 1 151 ? -1.509 0.995 24.369 1.00 95.12 151 VAL A CA 1
ATOM 1231 C C . VAL A 1 151 ? -0.219 1.481 25.041 1.00 95.12 151 VAL A C 1
ATOM 1233 O O . VAL A 1 151 ? 0.409 0.709 25.758 1.00 95.12 151 VAL A O 1
ATOM 1236 N N . GLY A 1 152 ? 0.188 2.737 24.822 1.00 94.25 152 GLY A N 1
ATOM 1237 C CA . GLY A 1 152 ? 1.390 3.318 25.434 1.00 94.25 152 GLY A CA 1
ATOM 1238 C C . GLY A 1 152 ? 2.719 2.739 24.931 1.00 94.25 152 GLY A C 1
ATOM 1239 O O . GLY A 1 152 ? 3.703 2.768 25.660 1.00 94.25 152 GLY A O 1
ATOM 1240 N N . ALA A 1 153 ? 2.763 2.206 23.706 1.00 95.75 153 ALA A N 1
ATOM 1241 C CA . ALA A 1 153 ? 3.943 1.566 23.106 1.00 95.75 153 ALA A CA 1
ATOM 1242 C C . ALA A 1 153 ? 4.532 2.369 21.926 1.00 95.75 153 ALA A C 1
ATOM 1244 O O . ALA A 1 153 ? 5.136 1.807 21.013 1.00 95.75 153 ALA A O 1
ATOM 1245 N N . GLU A 1 154 ? 4.331 3.688 21.905 1.00 95.62 154 GLU A N 1
ATOM 1246 C CA . GLU A 1 154 ? 4.750 4.570 20.803 1.00 95.62 154 GLU A CA 1
ATOM 1247 C C . GLU A 1 154 ? 6.272 4.673 20.623 1.00 95.62 154 GLU A C 1
ATOM 1249 O O . GLU A 1 154 ? 6.736 4.920 19.511 1.00 95.62 154 GLU A O 1
ATOM 1254 N N . GLU A 1 155 ? 7.056 4.393 21.669 1.00 95.50 155 GLU A N 1
ATOM 1255 C CA . GLU A 1 155 ? 8.523 4.319 21.600 1.00 95.50 155 GLU A CA 1
ATOM 1256 C C . GLU A 1 155 ? 9.019 3.293 20.568 1.00 95.50 155 GLU A C 1
ATOM 1258 O O . GLU A 1 155 ? 10.079 3.486 19.972 1.00 95.50 155 GLU A O 1
ATOM 1263 N N . LEU A 1 156 ? 8.223 2.254 20.277 1.00 96.44 156 LEU A N 1
ATOM 1264 C CA . LEU A 1 156 ? 8.522 1.268 19.236 1.00 96.44 156 LEU A CA 1
ATOM 1265 C C . LEU A 1 156 ? 8.715 1.918 17.859 1.00 96.44 156 LEU A C 1
ATOM 1267 O O . LEU A 1 156 ? 9.506 1.427 17.059 1.00 96.44 156 LEU A O 1
ATOM 1271 N N . LEU A 1 157 ? 8.034 3.036 17.575 1.00 96.38 157 LEU A N 1
ATOM 1272 C CA . LEU A 1 157 ? 8.101 3.725 16.281 1.00 96.38 157 LEU A CA 1
ATOM 1273 C C . LEU A 1 157 ? 9.495 4.282 15.956 1.00 96.38 157 LEU A C 1
ATOM 1275 O O . LEU A 1 157 ? 9.757 4.592 14.794 1.00 96.38 157 LEU A O 1
ATOM 1279 N N . THR A 1 158 ? 10.368 4.438 16.955 1.00 95.94 158 THR A N 1
ATOM 1280 C CA . THR A 1 158 ? 11.733 4.960 16.779 1.00 95.94 158 THR A CA 1
ATOM 1281 C C . THR A 1 158 ? 12.820 3.931 17.100 1.00 95.94 158 THR A C 1
ATOM 1283 O O . THR A 1 158 ? 14.011 4.242 17.009 1.00 95.94 158 THR A O 1
ATOM 1286 N N . ASP A 1 159 ? 12.438 2.692 17.430 1.00 96.31 159 ASP A N 1
ATOM 1287 C CA . ASP A 1 159 ? 13.385 1.628 17.747 1.00 96.31 159 ASP A CA 1
ATOM 1288 C C . ASP A 1 159 ? 14.080 1.094 16.482 1.00 96.31 159 ASP A C 1
ATOM 1290 O O . ASP A 1 159 ? 13.451 0.591 15.550 1.00 96.31 159 ASP A O 1
ATOM 1294 N N . ARG A 1 160 ? 15.416 1.142 16.478 1.00 95.00 160 ARG A N 1
ATOM 1295 C CA . ARG A 1 160 ? 16.272 0.642 15.388 1.00 95.00 160 ARG A CA 1
ATOM 1296 C C . ARG A 1 160 ? 16.157 -0.869 15.175 1.00 95.00 160 ARG A C 1
ATOM 1298 O O . ARG A 1 160 ? 16.464 -1.358 14.090 1.00 95.00 160 ARG A O 1
ATOM 1305 N N . ASP A 1 161 ? 15.728 -1.621 16.189 1.00 96.69 161 ASP A N 1
ATOM 1306 C CA . ASP A 1 161 ? 15.462 -3.053 16.048 1.00 96.69 161 ASP A CA 1
ATOM 1307 C C . ASP A 1 161 ? 14.266 -3.315 15.103 1.00 96.69 161 ASP A C 1
ATOM 1309 O O . ASP A 1 161 ? 14.191 -4.403 14.529 1.00 96.69 161 ASP A O 1
ATOM 1313 N N . VAL A 1 162 ? 13.377 -2.335 14.861 1.00 97.06 162 VAL A N 1
ATOM 1314 C CA . VAL A 1 162 ? 12.317 -2.447 13.838 1.00 97.06 162 VAL A CA 1
ATOM 1315 C C . VAL A 1 162 ? 12.932 -2.543 12.442 1.00 97.06 162 VAL A C 1
ATOM 1317 O O . VAL A 1 162 ? 12.587 -3.458 11.700 1.00 97.06 162 VAL A O 1
ATOM 1320 N N . ASP A 1 163 ? 13.909 -1.697 12.101 1.00 95.81 163 ASP A N 1
ATOM 1321 C CA . ASP A 1 163 ? 14.614 -1.783 10.810 1.00 95.81 163 ASP A CA 1
ATOM 1322 C C . ASP A 1 163 ? 15.284 -3.153 10.644 1.00 95.81 163 ASP A C 1
ATOM 1324 O O . ASP A 1 163 ? 15.189 -3.784 9.588 1.00 95.81 163 ASP A O 1
ATOM 1328 N N . LYS A 1 164 ? 15.905 -3.660 11.721 1.00 96.44 164 LYS A N 1
ATOM 1329 C CA . LYS A 1 164 ? 16.494 -5.003 11.744 1.00 96.44 164 LYS A CA 1
ATOM 1330 C C . LYS A 1 164 ? 15.437 -6.087 11.493 1.00 96.44 164 LYS A C 1
ATOM 1332 O O . LYS A 1 164 ? 15.684 -7.022 10.730 1.00 96.44 164 LYS A O 1
ATOM 1337 N N . TYR A 1 165 ? 14.265 -5.984 12.112 1.00 97.38 165 TYR A N 1
ATOM 1338 C CA . TYR A 1 165 ? 13.161 -6.926 11.918 1.00 97.38 165 TYR A CA 1
ATOM 1339 C C . TYR A 1 165 ? 12.675 -6.968 10.459 1.00 97.38 165 TYR A C 1
ATOM 1341 O O . TYR A 1 165 ? 12.370 -8.046 9.947 1.00 97.38 165 TYR A O 1
ATOM 1349 N N . LEU A 1 166 ? 12.659 -5.828 9.765 1.00 96.69 166 LEU A N 1
ATOM 1350 C CA . LEU A 1 166 ? 12.186 -5.742 8.379 1.00 96.69 166 LEU A CA 1
ATOM 1351 C C . LEU A 1 166 ? 13.143 -6.372 7.360 1.00 96.69 166 LEU A C 1
ATOM 1353 O O . LEU A 1 166 ? 12.684 -6.908 6.351 1.00 96.69 166 LEU A O 1
ATOM 1357 N N . VAL A 1 167 ? 14.455 -6.332 7.615 1.00 95.19 167 VAL A N 1
ATOM 1358 C CA . VAL A 1 167 ? 15.481 -6.855 6.688 1.00 95.19 167 VAL A CA 1
ATOM 1359 C C . VAL A 1 167 ? 15.914 -8.293 6.980 1.00 95.19 167 VAL A C 1
ATOM 1361 O O . VAL A 1 167 ? 16.524 -8.935 6.129 1.00 95.19 167 VAL A O 1
ATOM 1364 N N . THR A 1 168 ? 15.644 -8.805 8.182 1.00 95.62 168 THR A N 1
ATOM 1365 C CA . THR A 1 168 ? 16.022 -10.172 8.575 1.00 95.62 168 THR A CA 1
ATOM 1366 C C . THR A 1 168 ? 14.994 -11.203 8.105 1.00 95.62 168 THR A C 1
ATOM 1368 O O . THR A 1 168 ? 13.831 -10.891 7.849 1.00 95.62 168 THR A O 1
ATOM 1371 N N . HIS A 1 169 ? 15.415 -12.468 8.002 1.00 94.81 169 HIS A N 1
ATOM 1372 C CA . HIS A 1 169 ? 14.572 -13.584 7.563 1.00 94.81 169 HIS A CA 1
ATOM 1373 C C . HIS A 1 169 ? 14.714 -14.801 8.489 1.00 94.81 169 HIS A C 1
ATOM 1375 O O . HIS A 1 169 ? 15.642 -14.892 9.293 1.00 94.81 169 HIS A O 1
ATOM 1381 N N . GLY A 1 170 ? 13.782 -15.752 8.375 1.00 95.44 170 GLY A N 1
ATOM 1382 C CA . GLY A 1 170 ? 13.848 -17.035 9.076 1.00 95.44 170 GLY A CA 1
ATOM 1383 C C . GLY A 1 170 ? 13.911 -16.904 10.602 1.00 95.44 170 GLY A C 1
ATOM 1384 O O . GLY A 1 170 ? 13.170 -16.131 11.210 1.00 95.44 170 GLY A O 1
ATOM 1385 N N . THR A 1 171 ? 14.797 -17.683 11.222 1.00 96.19 171 THR A N 1
ATOM 1386 C CA . THR A 1 171 ? 14.958 -17.748 12.682 1.00 96.19 171 THR A CA 1
ATOM 1387 C C . THR A 1 171 ? 15.451 -16.435 13.289 1.00 96.19 171 THR A C 1
ATOM 1389 O O . THR A 1 171 ? 15.024 -16.084 14.387 1.00 96.19 171 THR A O 1
ATOM 1392 N N . GLU A 1 172 ? 16.289 -15.672 12.579 1.00 96.44 172 GLU A N 1
ATOM 1393 C CA . GLU A 1 172 ? 16.753 -14.367 13.060 1.00 96.44 172 GLU A CA 1
ATOM 1394 C C . GLU A 1 172 ? 15.595 -13.367 13.147 1.00 96.44 172 GLU A C 1
ATOM 1396 O O . GLU A 1 172 ? 15.447 -12.699 14.170 1.00 96.44 172 GLU A O 1
ATOM 1401 N N . LYS A 1 173 ? 14.721 -13.319 12.130 1.00 97.50 173 LYS A N 1
ATOM 1402 C CA . LYS A 1 173 ? 13.529 -12.454 12.155 1.00 97.50 173 LYS A CA 1
ATOM 1403 C C . LYS A 1 173 ? 12.636 -12.763 13.354 1.00 97.50 173 LYS A C 1
ATOM 1405 O O . LYS A 1 173 ? 12.182 -11.846 14.036 1.00 97.50 173 LYS A O 1
ATOM 1410 N N . ALA A 1 174 ? 12.422 -14.050 13.637 1.00 96.94 174 ALA A N 1
ATOM 1411 C CA . ALA A 1 174 ? 11.643 -14.490 14.791 1.00 96.94 174 ALA A CA 1
ATOM 1412 C C . ALA A 1 174 ? 12.277 -14.047 16.123 1.00 96.94 174 ALA A C 1
ATOM 1414 O O . ALA A 1 174 ? 11.564 -13.594 17.017 1.00 96.94 174 ALA A O 1
ATOM 1415 N N . ALA A 1 175 ? 13.608 -14.108 16.242 1.00 97.50 175 ALA A N 1
ATOM 1416 C CA . ALA A 1 175 ? 14.321 -13.647 17.432 1.00 97.50 175 ALA A CA 1
ATOM 1417 C C . ALA A 1 175 ? 14.217 -12.123 17.631 1.00 97.50 175 ALA A C 1
ATOM 1419 O O . ALA A 1 175 ? 13.999 -11.665 18.754 1.00 97.50 175 ALA A O 1
ATOM 1420 N N . VAL A 1 176 ? 14.333 -11.330 16.557 1.00 97.56 176 VAL A N 1
ATOM 1421 C CA . VAL A 1 176 ? 14.178 -9.864 16.630 1.00 97.56 176 VAL A CA 1
ATOM 1422 C C . VAL A 1 176 ? 12.735 -9.484 16.970 1.00 97.56 176 VAL A C 1
ATOM 1424 O O . VAL A 1 176 ? 12.525 -8.642 17.841 1.00 97.56 176 VAL A O 1
ATOM 1427 N N . LEU A 1 177 ? 11.745 -10.141 16.353 1.00 97.25 177 LEU A N 1
ATOM 1428 C CA . LEU A 1 177 ? 10.331 -9.95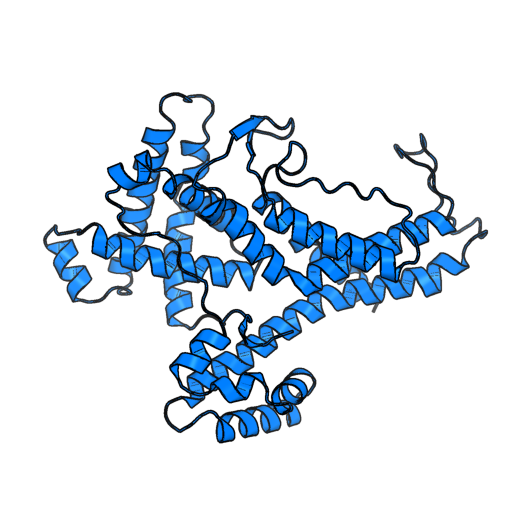6 16.687 1.00 97.25 177 LEU A CA 1
ATOM 1429 C C . LEU A 1 177 ? 10.086 -10.221 18.174 1.00 97.25 177 LEU A C 1
ATOM 1431 O O . LEU A 1 177 ? 9.531 -9.371 18.859 1.00 97.25 177 LEU A O 1
ATOM 1435 N N . GLN A 1 178 ? 10.548 -11.361 18.691 1.00 96.25 178 GLN A N 1
ATOM 1436 C CA . GLN A 1 178 ? 10.376 -11.707 20.100 1.00 96.25 178 GLN A CA 1
ATOM 1437 C C . GLN A 1 178 ? 11.021 -10.667 21.030 1.00 96.25 178 GLN A C 1
ATOM 1439 O O . GLN A 1 178 ? 10.387 -10.239 21.988 1.00 96.25 178 GLN A O 1
ATOM 1444 N N . LYS A 1 179 ? 12.234 -10.195 20.714 1.00 96.31 179 LYS A N 1
ATOM 1445 C CA . LYS A 1 179 ? 12.920 -9.135 21.471 1.00 96.31 179 LYS A CA 1
ATOM 1446 C C . LYS A 1 179 ? 12.099 -7.839 21.528 1.00 96.31 179 LYS A C 1
ATOM 1448 O O . LYS A 1 179 ? 12.002 -7.230 22.591 1.00 96.31 179 LYS A O 1
ATOM 1453 N N . LEU A 1 180 ? 11.508 -7.423 20.405 1.00 97.06 180 LEU A N 1
ATOM 1454 C CA . LEU A 1 180 ? 10.638 -6.242 20.338 1.00 97.06 180 LEU A CA 1
ATOM 1455 C C . LEU A 1 180 ? 9.345 -6.449 21.140 1.00 97.06 180 LEU A C 1
ATOM 1457 O O . LEU A 1 180 ? 8.917 -5.550 21.863 1.00 97.06 180 LEU A O 1
ATOM 1461 N N . LEU A 1 181 ? 8.751 -7.642 21.059 1.00 96.81 181 LEU A N 1
ATOM 1462 C CA . LEU A 1 181 ? 7.564 -7.994 21.838 1.00 96.81 181 LEU A CA 1
ATOM 1463 C C . LEU A 1 181 ? 7.842 -8.015 23.339 1.00 96.81 181 LEU A C 1
ATOM 1465 O O . LEU A 1 181 ? 6.993 -7.584 24.104 1.00 96.81 181 LEU A O 1
ATOM 1469 N N . ASP A 1 182 ? 9.007 -8.480 23.775 1.00 94.19 182 ASP A N 1
ATOM 1470 C CA . ASP A 1 182 ? 9.347 -8.505 25.199 1.00 94.19 182 ASP A CA 1
ATOM 1471 C C . ASP A 1 182 ? 9.686 -7.103 25.735 1.00 94.19 182 ASP A C 1
ATOM 1473 O O . ASP A 1 182 ? 9.482 -6.829 26.915 1.00 94.19 182 ASP A O 1
ATOM 1477 N N . ARG A 1 183 ? 10.157 -6.194 24.867 1.00 94.94 183 ARG A N 1
ATOM 1478 C CA . ARG A 1 183 ? 10.452 -4.794 25.214 1.00 94.94 183 ARG A CA 1
ATOM 1479 C C . ARG A 1 183 ? 9.198 -3.922 25.308 1.00 94.94 183 ARG A C 1
ATOM 1481 O O . ARG A 1 183 ? 9.095 -3.130 26.237 1.00 94.94 183 ARG A O 1
ATOM 1488 N N . TYR A 1 184 ? 8.273 -4.050 24.355 1.00 94.88 184 TYR A N 1
ATOM 1489 C CA . TYR A 1 184 ? 7.116 -3.147 24.225 1.00 94.88 184 TYR A CA 1
ATOM 1490 C C . TYR A 1 184 ? 5.766 -3.819 24.469 1.00 94.88 184 TYR A C 1
ATOM 1492 O O . TYR A 1 184 ? 4.780 -3.153 24.773 1.00 94.88 184 TYR A O 1
ATOM 1500 N N . GLY A 1 185 ? 5.698 -5.138 24.316 1.00 77.31 185 GLY A N 1
ATOM 1501 C CA . GLY A 1 185 ? 4.493 -5.938 24.482 1.00 77.31 185 GLY A CA 1
ATOM 1502 C C . GLY A 1 185 ? 4.358 -6.449 25.907 1.00 77.31 185 GLY A C 1
ATOM 1503 O O . GLY A 1 185 ? 4.405 -7.662 26.115 1.00 77.31 185 GLY A O 1
ATOM 1504 N N . GLY A 1 186 ? 4.160 -5.540 26.872 1.00 79.62 186 GLY A N 1
ATOM 1505 C CA . GLY A 1 186 ? 3.717 -5.902 28.225 1.00 79.62 186 GLY A CA 1
ATOM 1506 C C . GLY A 1 186 ? 2.583 -6.941 28.190 1.00 79.62 186 GLY A C 1
ATOM 1507 O O . GLY A 1 186 ? 1.914 -7.102 27.167 1.00 79.62 186 GLY A O 1
ATOM 1508 N N . SER A 1 187 ? 2.364 -7.673 29.286 1.00 74.19 187 SER A N 1
ATOM 1509 C CA . SER A 1 187 ? 1.579 -8.926 29.279 1.00 74.19 187 SER A CA 1
ATOM 1510 C C . SER A 1 187 ? 0.222 -8.847 28.565 1.00 74.19 187 S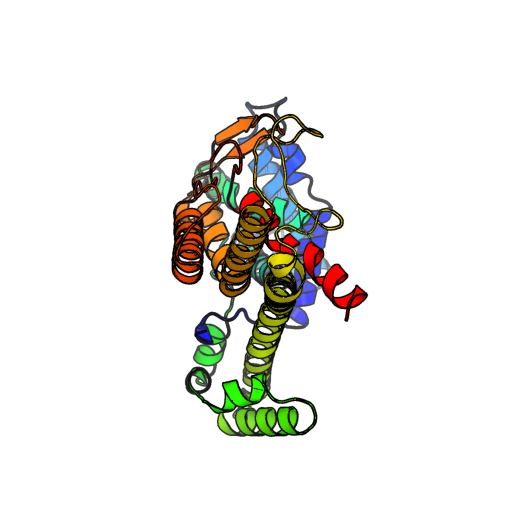ER A C 1
ATOM 1512 O O . SER A 1 187 ? -0.186 -9.822 27.940 1.00 74.19 187 SER A O 1
ATOM 1514 N N . GLU A 1 188 ? -0.455 -7.699 28.614 1.00 82.56 188 GLU A N 1
ATOM 1515 C CA . GLU A 1 188 ? -1.768 -7.497 27.992 1.00 82.56 188 GLU A CA 1
ATOM 1516 C C . GLU A 1 188 ? -1.713 -6.927 26.563 1.00 82.56 188 GLU A C 1
ATOM 1518 O O . GLU A 1 188 ? -2.606 -7.194 25.760 1.00 82.56 188 GLU A O 1
ATOM 1523 N N . CYS A 1 189 ? -0.674 -6.165 26.201 1.00 90.94 189 CYS A N 1
ATOM 1524 C CA . CYS A 1 189 ? -0.594 -5.481 24.903 1.00 90.94 189 CYS A CA 1
ATOM 1525 C C . CYS A 1 189 ? 0.237 -6.230 23.851 1.00 90.94 189 CYS A C 1
ATOM 1527 O O . CYS A 1 189 ? 0.257 -5.817 22.690 1.00 90.94 189 CYS A O 1
ATOM 1529 N N . LYS A 1 190 ? 0.872 -7.356 24.207 1.00 94.06 190 LYS A N 1
ATOM 1530 C CA . LYS A 1 190 ? 1.680 -8.175 23.285 1.00 94.06 190 LYS A CA 1
ATOM 1531 C C . LYS A 1 190 ? 0.986 -8.492 21.945 1.00 94.06 190 LYS A C 1
ATOM 1533 O O . LYS A 1 190 ? 1.625 -8.267 20.916 1.00 94.06 190 LYS A O 1
ATOM 1538 N N . PRO A 1 191 ? -0.302 -8.900 21.890 1.00 95.00 191 PRO A N 1
ATOM 1539 C CA . PRO A 1 191 ? -0.987 -9.144 20.613 1.00 95.00 191 PRO A CA 1
ATOM 1540 C C . PRO A 1 191 ? -1.150 -7.881 19.752 1.00 95.00 191 PRO A C 1
ATOM 1542 O O . PRO A 1 191 ? -1.086 -7.943 18.523 1.00 95.00 191 PRO A O 1
ATOM 1545 N N . VAL A 1 192 ? -1.342 -6.722 20.390 1.00 96.00 192 VAL A N 1
ATOM 1546 C CA . VAL A 1 192 ? -1.478 -5.426 19.709 1.00 96.00 192 VAL A CA 1
ATOM 1547 C C . VAL A 1 192 ? -0.140 -5.005 19.106 1.00 96.00 192 VAL A C 1
ATOM 1549 O O . VAL A 1 192 ? -0.070 -4.676 17.923 1.00 96.00 192 VAL A O 1
ATOM 1552 N N . VAL A 1 193 ? 0.937 -5.091 19.890 1.00 97.44 193 VAL A N 1
ATOM 1553 C CA . VAL A 1 193 ? 2.301 -4.788 19.434 1.00 97.44 193 VAL A CA 1
ATOM 1554 C C . VAL A 1 193 ? 2.716 -5.717 18.291 1.00 97.44 193 VAL A C 1
ATOM 1556 O O . VAL A 1 193 ? 3.260 -5.256 17.287 1.00 97.44 193 VAL A O 1
ATOM 1559 N N . GLU A 1 194 ? 2.397 -7.010 18.386 1.00 97.38 194 GLU A N 1
ATOM 1560 C CA . GLU A 1 194 ? 2.650 -7.966 17.307 1.00 97.38 194 GLU A CA 1
ATOM 1561 C C . GLU A 1 194 ? 1.902 -7.589 16.023 1.00 97.38 194 GLU A C 1
ATOM 1563 O O . GLU A 1 194 ? 2.498 -7.566 14.943 1.00 97.38 194 GLU A O 1
ATOM 1568 N N . ARG A 1 195 ? 0.612 -7.243 16.124 1.00 97.75 195 ARG A N 1
ATOM 1569 C CA . ARG A 1 195 ? -0.187 -6.779 14.981 1.00 97.75 195 ARG A CA 1
ATOM 1570 C C . ARG A 1 195 ? 0.430 -5.537 14.337 1.00 97.75 195 ARG A C 1
ATOM 1572 O O . ARG A 1 195 ? 0.480 -5.468 13.107 1.00 97.75 195 ARG A O 1
ATOM 1579 N N . CYS A 1 196 ? 0.914 -4.588 15.135 1.00 98.25 196 CYS A N 1
ATOM 1580 C CA . CYS A 1 196 ? 1.597 -3.387 14.657 1.00 98.25 196 CYS A CA 1
ATOM 1581 C C . CYS A 1 196 ? 2.885 -3.726 13.895 1.00 98.25 196 CYS A C 1
ATOM 1583 O O . CYS A 1 196 ? 3.027 -3.321 12.742 1.00 98.25 196 CYS A O 1
ATOM 1585 N N . LEU A 1 197 ? 3.776 -4.536 14.476 1.00 98.00 197 LEU A N 1
ATOM 1586 C CA . LEU A 1 197 ? 5.024 -4.965 13.828 1.00 98.00 197 LEU A CA 1
ATOM 1587 C C . LEU A 1 197 ? 4.764 -5.717 12.521 1.00 98.00 197 LEU A C 1
ATOM 1589 O O . LEU A 1 197 ? 5.383 -5.426 11.499 1.00 98.00 197 LEU A O 1
ATOM 1593 N N . ARG A 1 198 ? 3.801 -6.643 12.520 1.00 97.81 198 ARG A N 1
ATOM 1594 C CA . ARG A 1 198 ? 3.393 -7.353 11.301 1.00 97.81 198 ARG A CA 1
ATOM 1595 C C . ARG A 1 198 ? 2.814 -6.408 10.248 1.00 97.81 198 ARG A C 1
ATOM 1597 O O . ARG A 1 198 ? 3.086 -6.608 9.078 1.00 97.81 198 ARG A O 1
ATOM 1604 N N . SER A 1 199 ? 2.081 -5.364 10.640 1.00 98.44 199 SER A N 1
ATOM 1605 C CA . SER A 1 199 ? 1.565 -4.359 9.694 1.00 98.44 199 SER A CA 1
ATOM 1606 C C . SER A 1 199 ? 2.688 -3.546 9.041 1.00 98.44 199 SER A C 1
ATOM 1608 O O . SER A 1 199 ? 2.640 -3.297 7.838 1.00 98.44 199 SER A O 1
ATOM 1610 N N . ILE A 1 200 ? 3.715 -3.164 9.813 1.00 98.38 200 ILE A N 1
ATOM 1611 C CA . ILE A 1 200 ? 4.916 -2.496 9.280 1.00 98.38 200 ILE A CA 1
ATOM 1612 C C . ILE A 1 200 ? 5.640 -3.409 8.289 1.00 98.38 200 ILE A C 1
ATOM 1614 O O . ILE A 1 200 ? 6.044 -2.945 7.222 1.00 98.38 200 ILE A O 1
ATOM 1618 N N . ASP A 1 201 ? 5.771 -4.695 8.614 1.00 97.81 201 ASP A N 1
ATOM 1619 C CA . ASP A 1 201 ? 6.370 -5.683 7.717 1.00 97.81 201 ASP A CA 1
ATOM 1620 C C . ASP A 1 201 ? 5.554 -5.850 6.434 1.00 97.81 201 ASP A C 1
ATOM 1622 O O . ASP A 1 201 ? 6.100 -5.678 5.350 1.00 97.81 201 ASP A O 1
ATOM 1626 N N . ASP A 1 202 ? 4.242 -6.077 6.542 1.00 97.44 202 ASP A N 1
ATOM 1627 C CA . ASP A 1 202 ? 3.337 -6.250 5.401 1.00 97.44 202 ASP A CA 1
ATOM 1628 C C . ASP A 1 202 ? 3.432 -5.057 4.424 1.00 97.44 202 ASP A C 1
ATOM 1630 O O . ASP A 1 202 ? 3.586 -5.246 3.216 1.00 97.44 202 ASP A O 1
ATOM 1634 N N . VAL A 1 203 ? 3.406 -3.819 4.936 1.00 97.50 203 VAL A N 1
ATOM 1635 C CA . VAL A 1 203 ? 3.526 -2.592 4.123 1.00 97.50 203 VAL A CA 1
ATOM 1636 C C . VAL A 1 203 ? 4.918 -2.449 3.508 1.00 97.50 203 VAL A C 1
ATOM 1638 O O . VAL A 1 203 ? 5.034 -2.127 2.324 1.00 97.50 203 VAL A O 1
ATOM 1641 N N . SER A 1 204 ? 5.973 -2.719 4.280 1.00 96.56 204 SER A N 1
ATOM 1642 C CA . SER A 1 204 ? 7.358 -2.681 3.793 1.00 96.56 204 SER A CA 1
ATOM 1643 C C . SER A 1 204 ? 7.584 -3.680 2.656 1.00 96.56 204 SER A C 1
ATOM 1645 O O . SER A 1 204 ? 8.119 -3.314 1.608 1.00 96.56 204 SER A O 1
ATOM 1647 N N . GLN A 1 205 ? 7.119 -4.921 2.828 1.00 96.06 205 GLN A N 1
ATOM 1648 C CA . GLN A 1 205 ? 7.206 -5.972 1.813 1.00 96.06 205 GLN A CA 1
ATOM 1649 C C . GLN A 1 205 ? 6.349 -5.651 0.584 1.00 96.06 205 GLN A C 1
ATOM 1651 O O . GLN A 1 205 ? 6.787 -5.896 -0.538 1.00 96.06 205 GLN A O 1
ATOM 1656 N N . PHE A 1 206 ? 5.159 -5.065 0.763 1.00 96.19 206 PHE A N 1
ATOM 1657 C CA . PHE A 1 206 ? 4.311 -4.629 -0.349 1.00 96.19 206 PHE A CA 1
ATOM 1658 C C . PHE A 1 206 ? 5.007 -3.569 -1.216 1.00 96.19 206 PHE A C 1
ATOM 1660 O O . PHE A 1 206 ? 5.070 -3.709 -2.439 1.00 96.19 206 PHE A O 1
ATOM 1667 N N . ILE A 1 207 ? 5.575 -2.528 -0.594 1.00 96.62 207 ILE A N 1
ATOM 1668 C CA . ILE A 1 207 ? 6.295 -1.469 -1.317 1.00 96.62 207 ILE A CA 1
ATOM 1669 C C . ILE A 1 207 ? 7.520 -2.046 -2.029 1.00 96.62 207 ILE A C 1
ATOM 1671 O O . ILE A 1 207 ? 7.710 -1.791 -3.218 1.00 96.62 207 ILE A O 1
ATOM 1675 N N . GLU A 1 208 ? 8.341 -2.844 -1.342 1.00 96.00 208 GLU A N 1
ATOM 1676 C CA . GLU A 1 208 ? 9.537 -3.426 -1.957 1.00 96.00 208 GLU A CA 1
ATOM 1677 C C . GLU A 1 208 ? 9.175 -4.393 -3.094 1.00 96.00 208 GLU A C 1
ATOM 1679 O O . GLU A 1 208 ? 9.799 -4.352 -4.153 1.00 96.00 208 GLU A O 1
ATOM 1684 N N . GLY A 1 209 ? 8.112 -5.188 -2.942 1.00 95.38 209 GLY A N 1
ATOM 1685 C CA . GLY A 1 209 ? 7.585 -6.058 -3.995 1.00 95.38 209 GLY A CA 1
ATOM 1686 C C . GLY A 1 209 ? 7.114 -5.301 -5.242 1.00 95.38 209 GLY A C 1
ATOM 1687 O O . GLY A 1 209 ? 7.256 -5.807 -6.359 1.00 95.38 209 GLY A O 1
ATOM 1688 N N . ASN A 1 210 ? 6.608 -4.076 -5.085 1.00 96.19 210 ASN A N 1
ATOM 1689 C CA . ASN A 1 210 ? 6.202 -3.220 -6.202 1.00 96.19 210 ASN A CA 1
ATOM 1690 C C . ASN A 1 210 ? 7.384 -2.502 -6.861 1.00 96.19 210 ASN A C 1
ATOM 1692 O O . ASN A 1 210 ? 7.397 -2.324 -8.079 1.00 96.19 210 ASN A O 1
ATOM 1696 N N . VAL A 1 211 ? 8.371 -2.083 -6.070 1.00 97.06 211 VAL A N 1
ATOM 1697 C CA . VAL A 1 211 ? 9.487 -1.259 -6.546 1.00 97.06 211 VAL A CA 1
ATOM 1698 C C . VAL A 1 211 ? 10.631 -2.098 -7.121 1.00 97.06 211 VAL A C 1
ATOM 1700 O O . VAL A 1 211 ? 11.231 -1.716 -8.125 1.00 97.06 211 VAL A O 1
ATOM 1703 N N . ARG A 1 212 ? 10.938 -3.258 -6.534 1.00 96.75 212 ARG A N 1
ATOM 1704 C CA . ARG A 1 212 ? 12.038 -4.129 -6.977 1.00 96.75 212 ARG A CA 1
ATOM 1705 C C . ARG A 1 212 ? 11.997 -4.482 -8.476 1.00 96.75 212 ARG A C 1
ATOM 1707 O O . ARG A 1 212 ? 13.044 -4.368 -9.112 1.00 96.75 212 ARG A O 1
ATOM 1714 N N . PRO A 1 213 ? 10.849 -4.858 -9.074 1.00 97.12 213 PRO A N 1
ATOM 1715 C CA . PRO A 1 213 ? 10.751 -5.117 -10.513 1.00 97.12 213 PRO A CA 1
ATOM 1716 C C . PRO A 1 213 ? 11.069 -3.890 -11.373 1.00 97.12 213 PRO A C 1
ATOM 1718 O O . PRO A 1 213 ? 11.681 -4.031 -12.427 1.00 97.12 213 PRO A O 1
ATOM 1721 N N . LEU A 1 214 ? 10.689 -2.689 -10.919 1.00 97.75 214 LEU A N 1
ATOM 1722 C CA . LEU A 1 214 ? 10.968 -1.432 -11.619 1.00 97.75 214 LEU A CA 1
ATOM 1723 C C . LEU A 1 214 ? 12.466 -1.120 -11.608 1.00 97.75 214 LEU A C 1
ATOM 1725 O O . LEU A 1 214 ? 13.035 -0.856 -12.665 1.00 97.75 214 LEU A O 1
ATOM 1729 N N . ARG A 1 215 ? 13.119 -1.242 -10.443 1.00 96.94 215 ARG A N 1
ATOM 1730 C CA . ARG A 1 215 ? 14.579 -1.081 -10.318 1.00 96.94 215 ARG A CA 1
ATOM 1731 C C . ARG A 1 215 ? 15.336 -2.076 -11.193 1.00 96.94 215 ARG A C 1
ATOM 1733 O O . ARG A 1 215 ? 16.276 -1.687 -11.877 1.00 96.94 215 ARG A O 1
ATOM 1740 N N . TRP A 1 216 ? 14.918 -3.343 -11.174 1.00 97.12 216 TRP A N 1
ATOM 1741 C CA . TRP A 1 216 ? 15.523 -4.389 -11.995 1.00 97.12 216 TRP A CA 1
ATOM 1742 C C . TRP A 1 216 ? 15.373 -4.087 -13.488 1.00 97.12 216 TRP A C 1
ATOM 1744 O O . TRP A 1 216 ? 16.368 -4.082 -14.203 1.00 97.12 216 TRP A O 1
ATOM 1754 N N . LEU A 1 217 ? 14.166 -3.761 -13.963 1.00 97.00 217 LEU A N 1
ATOM 1755 C CA . LEU A 1 217 ? 13.962 -3.459 -15.380 1.00 97.00 217 LEU A CA 1
ATOM 1756 C C . LEU A 1 217 ? 14.757 -2.217 -15.802 1.00 97.00 217 LEU A C 1
ATOM 1758 O O . LEU A 1 217 ? 15.347 -2.198 -16.876 1.00 97.00 217 LEU A O 1
ATOM 1762 N N . ARG A 1 218 ? 14.835 -1.204 -14.934 1.00 96.44 218 ARG A N 1
ATOM 1763 C CA . ARG A 1 218 ? 15.667 -0.019 -15.159 1.00 96.44 218 ARG A CA 1
ATOM 1764 C C . ARG A 1 218 ? 17.144 -0.385 -15.331 1.00 96.44 218 ARG A C 1
ATOM 1766 O O . ARG A 1 218 ? 17.780 0.119 -16.251 1.00 96.44 218 ARG A O 1
ATOM 1773 N N . GLN A 1 219 ? 17.663 -1.278 -14.488 1.00 96.62 219 GLN A N 1
ATOM 1774 C CA . GLN A 1 219 ? 19.026 -1.797 -14.606 1.00 96.62 219 GLN A CA 1
ATOM 1775 C C . GLN A 1 219 ? 19.238 -2.507 -15.951 1.00 96.62 219 GLN A C 1
ATOM 1777 O O . GLN A 1 219 ? 20.183 -2.171 -16.656 1.00 96.62 219 GLN A O 1
ATOM 1782 N N . ILE A 1 220 ? 18.324 -3.398 -16.351 1.00 96.50 220 ILE A N 1
ATOM 1783 C CA . ILE A 1 220 ? 18.390 -4.110 -17.639 1.00 96.50 220 ILE A CA 1
ATOM 1784 C C . ILE A 1 220 ? 18.433 -3.132 -18.821 1.00 96.50 220 ILE A C 1
ATOM 1786 O O . ILE A 1 220 ? 19.268 -3.277 -19.711 1.00 96.50 220 ILE A O 1
ATOM 1790 N N . ILE A 1 221 ? 17.584 -2.096 -18.835 1.00 96.25 221 ILE A N 1
ATOM 1791 C CA . ILE A 1 221 ? 17.605 -1.095 -19.914 1.00 96.25 221 ILE A CA 1
ATOM 1792 C C . ILE A 1 221 ? 18.957 -0.367 -19.972 1.00 96.25 221 ILE A C 1
ATOM 1794 O O . ILE A 1 221 ? 19.495 -0.161 -21.058 1.00 96.25 221 ILE A O 1
ATOM 1798 N N . CYS A 1 222 ? 19.528 -0.000 -18.824 1.00 95.88 222 CYS A N 1
ATOM 1799 C CA . CYS A 1 222 ? 20.817 0.690 -18.771 1.00 95.88 222 CYS A CA 1
ATOM 1800 C C . CYS A 1 222 ? 22.011 -0.205 -19.144 1.00 95.88 222 CYS A C 1
ATOM 1802 O O . CYS A 1 222 ? 22.939 0.277 -19.789 1.00 95.88 222 CYS A O 1
ATOM 1804 N N . GLU A 1 223 ? 22.012 -1.472 -18.728 1.00 96.69 223 GLU A N 1
ATOM 1805 C CA . GLU A 1 223 ? 23.157 -2.383 -18.877 1.00 96.69 223 GLU A CA 1
ATOM 1806 C C . GLU A 1 223 ? 23.134 -3.171 -20.190 1.00 96.69 223 GLU A C 1
ATOM 1808 O O . GLU A 1 223 ? 24.192 -3.445 -20.750 1.00 96.69 223 GLU A O 1
ATOM 1813 N N . GLU A 1 224 ? 21.951 -3.517 -20.700 1.00 95.75 224 GLU A N 1
ATOM 1814 C CA . GLU A 1 224 ? 21.816 -4.405 -21.860 1.00 95.75 224 GLU A CA 1
ATOM 1815 C C . GLU A 1 224 ? 21.286 -3.700 -23.107 1.00 95.75 224 GLU A C 1
ATOM 1817 O O . GLU A 1 224 ? 21.700 -4.047 -24.210 1.00 95.75 224 GLU A O 1
ATOM 1822 N N . PHE A 1 225 ? 20.394 -2.715 -22.961 1.00 96.94 225 PHE A N 1
ATOM 1823 C CA . PHE A 1 225 ? 19.782 -2.045 -24.112 1.00 96.94 225 PHE A CA 1
ATOM 1824 C C . PHE A 1 225 ? 20.565 -0.806 -24.522 1.00 96.94 225 PHE A C 1
ATOM 1826 O O . PHE A 1 225 ? 21.013 -0.736 -25.656 1.00 96.94 225 PHE A O 1
ATOM 1833 N N . LEU A 1 226 ? 20.808 0.129 -23.600 1.00 95.44 226 LEU A N 1
ATOM 1834 C CA . LEU A 1 226 ? 21.487 1.393 -23.892 1.00 95.44 226 LEU A CA 1
ATOM 1835 C C . LEU A 1 226 ? 22.846 1.233 -24.617 1.00 95.44 226 LEU A C 1
ATOM 1837 O O . LEU A 1 226 ? 23.114 2.033 -25.517 1.00 95.44 226 LEU A O 1
ATOM 1841 N N . PRO A 1 227 ? 23.699 0.229 -24.311 1.00 96.69 227 PRO A N 1
ATOM 1842 C CA . PRO A 1 227 ? 24.953 0.012 -25.042 1.00 96.69 227 PRO A CA 1
ATOM 1843 C C . PRO A 1 227 ? 24.786 -0.487 -26.486 1.00 96.69 227 PRO A C 1
ATOM 1845 O O . PRO A 1 227 ? 25.770 -0.536 -27.221 1.00 96.69 227 PRO A O 1
ATOM 1848 N N . LEU A 1 228 ? 23.574 -0.870 -26.904 1.00 96.19 228 LEU A N 1
ATOM 1849 C CA . LEU A 1 228 ? 23.260 -1.297 -28.272 1.00 96.19 228 LEU A CA 1
ATOM 1850 C C . LEU A 1 228 ? 22.986 -0.117 -29.213 1.00 96.19 228 LEU A C 1
ATOM 1852 O O . LEU A 1 228 ? 22.644 -0.342 -30.374 1.00 96.19 228 LEU A O 1
ATOM 1856 N N . ASP A 1 229 ? 23.144 1.125 -28.754 1.00 94.38 229 ASP A N 1
ATOM 1857 C CA . ASP A 1 229 ? 23.056 2.305 -29.611 1.00 94.38 229 ASP A CA 1
ATOM 1858 C C . ASP A 1 229 ? 24.001 2.178 -30.824 1.00 94.38 229 ASP A C 1
ATOM 1860 O O . ASP A 1 229 ? 25.182 1.847 -30.701 1.00 94.38 229 ASP A O 1
ATOM 1864 N N . GLY A 1 230 ? 23.460 2.384 -32.026 1.00 93.00 230 GLY A N 1
ATOM 1865 C CA . GLY A 1 230 ? 24.165 2.149 -33.291 1.00 93.00 230 GLY A CA 1
ATOM 1866 C C . GLY A 1 230 ? 24.189 0.692 -33.784 1.00 93.00 230 GLY A C 1
ATOM 1867 O O . GLY A 1 230 ? 24.668 0.445 -34.891 1.00 93.00 230 GLY A O 1
ATOM 1868 N N . ASN A 1 231 ? 23.649 -0.276 -33.035 1.00 94.88 231 ASN A N 1
ATOM 1869 C CA . ASN A 1 231 ? 23.490 -1.652 -33.506 1.00 94.88 231 ASN A CA 1
ATOM 1870 C C . ASN A 1 231 ? 22.226 -1.790 -34.381 1.00 94.88 231 ASN A C 1
ATOM 1872 O O . ASN A 1 231 ? 21.114 -1.731 -33.858 1.00 94.88 231 ASN A O 1
ATOM 1876 N N . PRO A 1 232 ? 22.346 -2.066 -35.693 1.00 92.75 232 PRO A N 1
ATOM 1877 C CA . PRO A 1 232 ? 21.192 -2.097 -36.592 1.00 92.75 232 PRO A CA 1
ATOM 1878 C C . PRO A 1 232 ? 20.225 -3.259 -36.325 1.00 92.75 232 PRO A C 1
ATOM 1880 O O . PRO A 1 232 ? 19.063 -3.185 -36.712 1.00 92.75 232 PRO A O 1
ATOM 1883 N N . LYS A 1 233 ? 20.681 -4.349 -35.689 1.00 94.88 233 LYS A N 1
ATOM 1884 C CA . LYS A 1 233 ? 19.840 -5.526 -35.416 1.00 94.88 233 LYS A CA 1
ATOM 1885 C C . LYS A 1 233 ? 18.909 -5.312 -34.220 1.00 94.88 233 LYS A C 1
ATOM 1887 O O . LYS A 1 233 ? 17.835 -5.906 -34.180 1.00 94.88 233 LYS A O 1
ATOM 1892 N N . TYR A 1 234 ? 19.334 -4.501 -33.254 1.00 94.75 234 TYR A N 1
ATOM 1893 C CA . TYR A 1 234 ? 18.632 -4.277 -31.987 1.00 94.75 234 TYR A CA 1
ATOM 1894 C C . TYR A 1 234 ? 18.260 -2.802 -31.791 1.00 94.75 234 TYR A C 1
ATOM 1896 O O . TYR A 1 234 ? 18.083 -2.340 -30.665 1.00 94.75 234 TYR A O 1
ATOM 1904 N N . ASP A 1 235 ? 18.154 -2.056 -32.892 1.00 94.00 235 ASP A N 1
ATOM 1905 C CA . ASP A 1 235 ? 17.721 -0.668 -32.858 1.00 94.00 235 ASP A CA 1
ATOM 1906 C C . ASP A 1 235 ? 16.268 -0.582 -32.366 1.00 94.00 235 ASP A C 1
ATOM 1908 O O . ASP A 1 235 ? 15.376 -1.270 -32.864 1.00 94.00 235 ASP A O 1
ATOM 1912 N N . LEU A 1 236 ? 16.050 0.279 -31.374 1.00 95.19 236 LEU A N 1
ATOM 1913 C CA . LEU A 1 236 ? 14.747 0.540 -30.762 1.00 95.19 236 LEU A CA 1
ATOM 1914 C C . LEU A 1 236 ? 14.243 1.940 -31.122 1.00 95.19 236 LEU A C 1
ATOM 1916 O O . LEU A 1 236 ? 13.361 2.479 -30.451 1.00 95.19 236 LEU A O 1
ATOM 1920 N N . SER A 1 237 ? 14.823 2.563 -32.150 1.00 95.38 237 SER A N 1
ATOM 1921 C CA . SER A 1 237 ? 14.381 3.864 -32.616 1.00 95.38 237 SER A CA 1
ATOM 1922 C C . SER A 1 237 ? 12.914 3.827 -33.053 1.00 95.38 237 SER A C 1
ATOM 1924 O O . SER A 1 237 ? 12.421 2.895 -33.693 1.00 95.38 237 SER A O 1
ATOM 1926 N N . ILE A 1 238 ? 12.192 4.880 -32.690 1.00 94.62 238 ILE A N 1
ATOM 1927 C CA . ILE A 1 238 ? 10.807 5.100 -33.094 1.00 94.62 238 ILE A CA 1
ATOM 1928 C C . ILE A 1 238 ? 10.803 6.285 -34.050 1.00 94.62 238 ILE A C 1
ATOM 1930 O O . ILE A 1 238 ? 11.480 7.286 -33.813 1.00 94.62 238 ILE A O 1
ATOM 1934 N N . ARG A 1 239 ? 10.019 6.202 -35.127 1.00 95.88 239 ARG A N 1
ATOM 1935 C CA . ARG A 1 239 ? 9.842 7.295 -36.087 1.00 95.88 239 ARG A CA 1
ATOM 1936 C C . ARG A 1 239 ? 8.370 7.655 -36.219 1.00 95.88 239 ARG A C 1
ATOM 1938 O O . ARG A 1 239 ? 7.547 6.797 -36.530 1.00 95.88 239 ARG A O 1
ATOM 1945 N N . ALA A 1 240 ? 8.054 8.936 -36.055 1.00 95.81 240 ALA A N 1
ATOM 1946 C CA . ALA A 1 240 ? 6.709 9.456 -36.244 1.00 95.81 240 ALA A CA 1
ATOM 1947 C C . ALA A 1 240 ? 6.165 9.077 -37.633 1.00 95.81 240 ALA A C 1
ATOM 1949 O O . ALA A 1 240 ? 6.859 9.203 -38.643 1.00 95.81 240 ALA A O 1
ATOM 1950 N N . GLY A 1 241 ? 4.921 8.598 -37.674 1.00 95.94 241 GLY A N 1
ATOM 1951 C CA . GLY A 1 241 ? 4.252 8.129 -38.890 1.00 95.94 241 GLY A CA 1
ATOM 1952 C C . GLY A 1 241 ? 4.511 6.662 -39.247 1.00 95.94 241 GLY A C 1
ATOM 1953 O O . GLY A 1 241 ? 3.771 6.107 -40.055 1.00 95.94 241 GLY A O 1
ATOM 1954 N N . VAL A 1 242 ? 5.486 5.998 -38.620 1.00 95.12 242 VAL A N 1
ATOM 1955 C CA . VAL A 1 242 ? 5.737 4.563 -38.814 1.00 95.12 242 VAL A CA 1
ATOM 1956 C C . VAL A 1 242 ? 4.964 3.770 -37.764 1.00 95.12 242 VAL A C 1
ATOM 1958 O O . VAL A 1 242 ? 5.019 4.092 -36.579 1.00 95.12 242 VAL A O 1
ATOM 1961 N N . ASN A 1 243 ? 4.216 2.748 -38.189 1.00 92.69 243 ASN A N 1
ATOM 1962 C CA . ASN A 1 243 ? 3.431 1.865 -37.311 1.00 92.69 243 ASN A CA 1
ATOM 1963 C C . ASN A 1 243 ? 2.527 2.610 -36.299 1.00 92.69 243 ASN A C 1
ATOM 1965 O O . ASN A 1 243 ? 2.270 2.122 -35.203 1.00 92.69 243 ASN A O 1
ATOM 1969 N N . GLY A 1 244 ? 2.051 3.811 -36.655 1.00 92.69 244 GLY A N 1
ATOM 1970 C CA . GLY A 1 244 ? 1.167 4.630 -35.817 1.00 92.69 244 GLY A CA 1
ATOM 1971 C C . GLY A 1 244 ? 1.862 5.515 -34.772 1.00 92.69 244 GLY A C 1
ATOM 1972 O O . GLY A 1 244 ? 1.172 6.246 -34.058 1.00 92.69 244 GLY A O 1
ATOM 1973 N N . ALA A 1 245 ? 3.197 5.509 -34.692 1.00 92.19 245 ALA A N 1
ATOM 1974 C CA . ALA A 1 245 ? 3.934 6.339 -33.743 1.00 92.19 245 ALA A CA 1
ATOM 1975 C C . ALA A 1 245 ? 3.692 7.844 -33.969 1.00 92.19 245 ALA A C 1
ATOM 1977 O O . ALA A 1 245 ? 3.667 8.331 -35.103 1.00 92.19 245 ALA A O 1
ATOM 1978 N N . LYS A 1 246 ? 3.531 8.597 -32.874 1.00 91.12 246 LYS A N 1
ATOM 1979 C CA . LYS A 1 246 ? 3.258 10.050 -32.887 1.00 91.12 246 LYS A CA 1
ATOM 1980 C C . LYS A 1 246 ? 4.492 10.923 -32.653 1.00 91.12 246 LYS A C 1
ATOM 1982 O O . LYS A 1 246 ? 4.409 12.136 -32.802 1.00 91.12 246 LYS A O 1
ATOM 1987 N N . PHE A 1 247 ? 5.619 10.318 -32.303 1.00 91.50 247 PHE A N 1
ATOM 1988 C CA . PHE A 1 247 ? 6.878 10.996 -32.016 1.00 91.50 247 PHE A CA 1
ATOM 1989 C C . PHE A 1 247 ? 8.045 10.189 -32.591 1.00 91.50 247 PHE A C 1
ATOM 1991 O O . PHE A 1 247 ? 7.865 9.040 -32.997 1.00 91.50 247 PHE A O 1
ATOM 1998 N N . SER A 1 248 ? 9.229 10.802 -32.629 1.00 94.88 248 SER A N 1
ATOM 1999 C CA . SER A 1 248 ? 10.462 10.155 -33.078 1.00 94.88 248 SER A CA 1
ATOM 2000 C C . SER A 1 248 ? 11.518 10.208 -31.983 1.00 94.88 248 SER A C 1
ATOM 2002 O O . SER A 1 248 ? 11.802 11.298 -31.496 1.00 94.88 248 SER A O 1
ATOM 2004 N N . HIS A 1 249 ? 12.128 9.073 -31.651 1.00 95.00 249 HIS A N 1
ATOM 2005 C CA . HIS A 1 249 ? 13.294 8.956 -30.772 1.00 95.00 249 HIS A CA 1
ATOM 2006 C C . HIS A 1 249 ? 14.335 8.060 -31.453 1.00 95.00 249 HIS A C 1
ATOM 2008 O O . HIS A 1 249 ? 13.968 7.037 -32.028 1.00 95.00 249 HIS A O 1
ATOM 2014 N N . ASP A 1 250 ? 15.618 8.414 -31.369 1.00 95.50 250 ASP A N 1
ATOM 2015 C CA . ASP A 1 250 ? 16.688 7.441 -31.613 1.00 95.50 250 ASP A CA 1
ATOM 2016 C C . ASP A 1 250 ? 16.739 6.402 -30.476 1.00 95.50 250 ASP A C 1
ATOM 2018 O O . ASP A 1 250 ? 16.031 6.530 -29.470 1.00 95.50 250 ASP A O 1
ATOM 2022 N N . HIS A 1 251 ? 17.546 5.352 -30.644 1.00 96.44 251 HIS A N 1
ATOM 2023 C CA . HIS A 1 251 ? 17.673 4.274 -29.664 1.00 96.44 251 HIS A CA 1
ATOM 2024 C C . HIS A 1 251 ? 17.999 4.811 -28.262 1.00 96.44 251 HIS A C 1
ATOM 2026 O O . HIS A 1 251 ? 17.305 4.498 -27.290 1.00 96.44 251 HIS A O 1
ATOM 2032 N N . LYS A 1 252 ? 19.027 5.662 -28.159 1.00 95.25 252 LYS A N 1
ATOM 2033 C CA . LYS A 1 252 ? 19.481 6.244 -26.893 1.00 95.25 252 LYS A CA 1
ATOM 2034 C C . LYS A 1 252 ? 18.378 7.038 -26.197 1.00 95.25 252 LYS A C 1
ATOM 2036 O O . LYS A 1 252 ? 18.106 6.813 -25.017 1.00 95.25 252 LYS A O 1
ATOM 2041 N N . ARG A 1 253 ? 17.711 7.939 -26.919 1.00 94.06 253 ARG A N 1
ATOM 2042 C CA . ARG A 1 253 ? 16.613 8.762 -26.399 1.00 94.06 253 ARG A CA 1
ATOM 2043 C C . ARG A 1 253 ? 15.404 7.912 -26.025 1.00 94.06 253 ARG A C 1
ATOM 2045 O O . ARG A 1 253 ? 14.717 8.229 -25.055 1.00 94.06 253 ARG A O 1
ATOM 2052 N N . HIS A 1 254 ? 15.139 6.829 -26.756 1.00 95.25 254 HIS A N 1
ATOM 2053 C CA . HIS A 1 254 ? 14.073 5.897 -26.410 1.00 95.25 254 HIS A CA 1
ATOM 2054 C C . HIS A 1 254 ? 14.376 5.155 -25.103 1.00 95.25 254 HIS A C 1
ATOM 2056 O O . HIS A 1 254 ? 13.529 5.145 -24.212 1.00 95.25 254 HIS A O 1
ATOM 2062 N N . CYS A 1 255 ? 15.596 4.637 -24.930 1.00 95.62 255 CYS A N 1
ATOM 2063 C CA . CYS A 1 255 ? 16.023 4.024 -23.671 1.00 95.62 255 CYS A CA 1
ATOM 2064 C C . CYS A 1 255 ? 15.922 5.009 -22.498 1.00 95.62 255 CYS A C 1
ATOM 2066 O O . CYS A 1 255 ? 15.359 4.670 -21.460 1.00 95.62 255 CYS A O 1
ATOM 2068 N N . GLN A 1 256 ? 16.385 6.252 -22.677 1.00 93.94 256 GLN A N 1
ATOM 2069 C CA . GLN A 1 256 ? 16.257 7.307 -21.663 1.00 93.94 256 GLN A CA 1
ATOM 2070 C C . GLN A 1 256 ? 14.796 7.574 -21.280 1.00 93.94 256 GLN A C 1
ATOM 2072 O O . GLN A 1 256 ? 14.484 7.645 -20.096 1.00 93.94 256 GLN A O 1
ATOM 2077 N N . TYR A 1 257 ? 13.892 7.655 -22.260 1.00 94.12 257 TYR A N 1
ATOM 2078 C CA . TYR A 1 257 ? 12.457 7.842 -22.026 1.00 94.12 257 TYR A CA 1
ATOM 2079 C C . TYR A 1 257 ? 11.825 6.688 -21.222 1.00 94.12 257 TYR A C 1
ATOM 2081 O O . TYR A 1 257 ? 10.981 6.910 -20.349 1.00 94.12 257 TYR A O 1
ATOM 2089 N N . VAL A 1 258 ? 12.246 5.446 -21.483 1.00 94.75 258 VAL A N 1
ATOM 2090 C CA . VAL A 1 258 ? 11.798 4.269 -20.719 1.00 94.75 258 VAL A CA 1
ATOM 2091 C C . VAL A 1 258 ? 12.332 4.315 -19.286 1.00 94.75 258 VAL A C 1
ATOM 2093 O O . VAL A 1 258 ? 11.561 4.127 -18.347 1.00 94.75 258 VAL A O 1
ATOM 2096 N N . VAL A 1 259 ? 13.621 4.612 -19.099 1.00 95.56 259 VAL A N 1
ATOM 2097 C CA . VAL A 1 259 ? 14.249 4.734 -17.771 1.00 95.56 259 VAL A CA 1
ATOM 2098 C C . VAL A 1 259 ? 13.577 5.831 -16.942 1.00 95.56 259 VAL A C 1
ATOM 2100 O O . VAL A 1 259 ? 13.241 5.595 -15.785 1.00 95.56 259 VAL A O 1
ATOM 2103 N N . GLU A 1 260 ? 13.310 6.992 -17.538 1.00 94.50 260 GLU A N 1
ATOM 2104 C CA . GLU A 1 260 ? 12.572 8.100 -16.922 1.00 94.50 260 GLU A CA 1
ATOM 2105 C C . GLU A 1 260 ? 11.187 7.659 -16.423 1.00 94.50 260 GLU A C 1
ATOM 2107 O O . GLU A 1 260 ? 10.822 7.901 -15.270 1.00 94.50 260 GLU A O 1
ATOM 2112 N N . SER A 1 261 ? 10.441 6.942 -17.269 1.00 94.38 261 SER A N 1
ATOM 2113 C CA . SER A 1 261 ? 9.116 6.417 -16.924 1.00 94.38 261 SER A CA 1
ATOM 2114 C C . SER A 1 261 ? 9.182 5.419 -15.764 1.00 94.38 261 SER A C 1
ATOM 2116 O O . SER A 1 261 ? 8.373 5.494 -14.840 1.00 94.38 261 SER A O 1
ATOM 2118 N N . LEU A 1 262 ? 10.166 4.512 -15.772 1.00 96.12 262 LEU A N 1
ATOM 2119 C CA . LEU A 1 262 ? 10.372 3.529 -14.702 1.00 96.12 262 LEU A CA 1
ATOM 2120 C C . LEU A 1 262 ? 10.759 4.194 -13.376 1.00 96.12 262 LEU A C 1
ATOM 2122 O O . LEU A 1 262 ? 10.236 3.797 -12.335 1.00 96.12 262 LEU A O 1
ATOM 2126 N N . THR A 1 263 ? 11.611 5.222 -13.409 1.00 96.12 263 THR A N 1
ATOM 2127 C CA . THR A 1 263 ? 11.986 6.018 -12.229 1.00 96.12 263 THR A CA 1
ATOM 2128 C C . THR A 1 263 ? 10.772 6.748 -11.649 1.00 96.12 263 THR A C 1
ATOM 2130 O O . THR A 1 263 ? 10.521 6.681 -10.445 1.00 96.12 263 THR A O 1
ATOM 2133 N N . LEU A 1 264 ? 9.949 7.381 -12.494 1.00 95.88 264 LEU A N 1
ATOM 2134 C CA . LEU A 1 264 ? 8.702 8.007 -12.049 1.00 95.88 264 LEU A CA 1
ATOM 2135 C C . LEU A 1 264 ? 7.756 6.988 -11.409 1.00 95.88 264 LEU A C 1
ATOM 2137 O O . LEU A 1 264 ? 7.194 7.238 -10.342 1.00 95.88 264 LEU A O 1
ATOM 2141 N N . TRP A 1 265 ? 7.574 5.835 -12.050 1.00 96.75 265 TRP A N 1
ATOM 2142 C CA . TRP A 1 265 ? 6.729 4.769 -11.527 1.00 96.75 265 TRP A CA 1
ATOM 2143 C C . TRP A 1 265 ? 7.242 4.236 -10.196 1.00 96.75 265 TRP A C 1
ATOM 2145 O O . TRP A 1 265 ? 6.439 4.015 -9.294 1.00 96.75 265 TRP A O 1
ATOM 2155 N N . GLU A 1 266 ? 8.555 4.087 -10.034 1.00 97.12 266 GLU A N 1
ATOM 2156 C CA . GLU A 1 266 ? 9.170 3.725 -8.760 1.00 97.12 266 GLU A CA 1
ATOM 2157 C C . GLU A 1 266 ? 8.840 4.761 -7.679 1.00 97.12 266 GLU A C 1
ATOM 2159 O O . GLU A 1 266 ? 8.374 4.382 -6.601 1.00 97.12 266 GLU A O 1
ATOM 2164 N N . ASN A 1 267 ? 8.990 6.055 -7.973 1.00 96.38 267 ASN A N 1
ATOM 2165 C CA . ASN A 1 267 ? 8.641 7.127 -7.038 1.00 96.38 267 ASN A CA 1
ATOM 2166 C C . ASN A 1 267 ? 7.158 7.083 -6.651 1.00 96.38 267 ASN A C 1
ATOM 2168 O O . ASN A 1 267 ? 6.825 7.242 -5.475 1.00 96.38 267 ASN A O 1
ATOM 2172 N N . VAL A 1 268 ? 6.260 6.792 -7.598 1.00 97.12 268 VAL A N 1
ATOM 2173 C CA . VAL A 1 268 ? 4.833 6.612 -7.297 1.00 97.12 268 VAL A CA 1
ATOM 2174 C C . VAL A 1 268 ? 4.598 5.388 -6.409 1.00 97.12 268 VAL A C 1
ATOM 2176 O O . VAL A 1 268 ? 3.916 5.505 -5.392 1.00 97.12 268 VAL A O 1
ATOM 2179 N N . GLN A 1 269 ? 5.191 4.231 -6.729 1.00 97.25 269 GLN A N 1
ATOM 2180 C CA . GLN A 1 269 ? 5.013 2.999 -5.948 1.00 97.25 269 GLN A CA 1
ATOM 2181 C C . GLN A 1 269 ? 5.556 3.123 -4.519 1.00 97.25 269 GLN A C 1
ATOM 2183 O O . GLN A 1 269 ? 4.923 2.644 -3.579 1.00 97.25 269 GLN A O 1
ATOM 2188 N N . ARG A 1 270 ? 6.682 3.819 -4.325 1.00 96.38 270 ARG A N 1
ATOM 2189 C CA . ARG A 1 270 ? 7.238 4.116 -2.991 1.00 96.38 270 ARG A CA 1
ATOM 2190 C C . ARG A 1 270 ? 6.284 4.917 -2.111 1.00 96.38 270 ARG A C 1
ATOM 2192 O O . ARG A 1 270 ? 6.329 4.784 -0.893 1.00 96.38 270 ARG A O 1
ATOM 2199 N N . ASN A 1 271 ? 5.433 5.737 -2.724 1.00 96.00 271 ASN A N 1
ATOM 2200 C CA . ASN A 1 271 ? 4.511 6.643 -2.045 1.00 96.00 271 ASN A CA 1
ATOM 2201 C C . ASN A 1 271 ? 3.038 6.246 -2.263 1.00 96.00 271 ASN A C 1
ATOM 2203 O O . ASN A 1 271 ? 2.141 7.069 -2.081 1.00 96.00 271 ASN A O 1
ATOM 2207 N N . ILE A 1 272 ? 2.764 4.998 -2.663 1.00 96.38 272 ILE A N 1
ATOM 2208 C CA . ILE A 1 272 ? 1.434 4.574 -3.125 1.00 96.38 272 ILE A CA 1
ATOM 2209 C C . ILE A 1 272 ? 0.346 4.737 -2.054 1.00 96.38 272 ILE A C 1
ATOM 2211 O O . ILE A 1 272 ? -0.767 5.152 -2.366 1.00 96.38 272 ILE A O 1
ATOM 2215 N N . PHE A 1 273 ? 0.662 4.483 -0.780 1.00 96.00 273 PHE A N 1
ATOM 2216 C CA . PHE A 1 273 ? -0.282 4.662 0.329 1.00 96.00 273 PHE A CA 1
ATOM 2217 C C . PHE A 1 273 ? -0.634 6.132 0.578 1.00 96.00 273 PHE A C 1
ATOM 2219 O O . PHE A 1 273 ? -1.789 6.438 0.877 1.00 96.00 273 PHE A O 1
ATOM 2226 N N . ASP A 1 274 ? 0.318 7.044 0.376 1.00 95.62 274 ASP A N 1
ATOM 2227 C CA . ASP A 1 274 ? 0.051 8.481 0.450 1.00 95.62 274 ASP A CA 1
ATOM 2228 C C . ASP A 1 274 ? -0.830 8.920 -0.715 1.00 95.62 274 ASP A C 1
ATOM 2230 O O . ASP A 1 274 ? -1.741 9.718 -0.518 1.00 95.62 274 ASP A O 1
ATOM 2234 N N . PHE A 1 275 ? -0.605 8.369 -1.915 1.00 97.25 275 PHE A N 1
ATOM 2235 C CA . PHE A 1 275 ? -1.474 8.618 -3.063 1.00 97.25 275 PHE A CA 1
ATOM 2236 C C . PHE A 1 275 ? -2.913 8.163 -2.810 1.00 97.25 275 PHE A C 1
ATOM 2238 O O . PHE A 1 275 ? -3.841 8.895 -3.150 1.00 97.25 275 PHE A O 1
ATOM 2245 N N . TRP A 1 276 ? -3.114 7.010 -2.167 1.00 96.75 276 TRP A N 1
ATOM 2246 C CA . TRP A 1 276 ? -4.443 6.586 -1.722 1.00 96.75 276 TRP A CA 1
ATOM 2247 C C . TRP A 1 276 ? -5.070 7.573 -0.730 1.00 96.75 276 TRP A C 1
ATOM 2249 O O . TRP A 1 276 ? -6.246 7.904 -0.873 1.00 96.75 276 TRP A O 1
ATOM 2259 N N . GLN A 1 277 ? -4.303 8.070 0.247 1.00 95.81 277 GLN A N 1
ATOM 2260 C CA . GLN A 1 277 ? -4.800 9.054 1.211 1.00 95.81 277 GLN A CA 1
ATOM 2261 C C . GLN A 1 277 ? -5.212 10.362 0.528 1.00 95.81 277 GLN A C 1
ATOM 2263 O O . GLN A 1 277 ? -6.350 10.787 0.693 1.00 95.81 277 GLN A O 1
ATOM 2268 N N . VAL A 1 278 ? -4.329 10.981 -0.262 1.00 97.25 278 VAL A N 1
ATOM 2269 C CA . VAL A 1 278 ? -4.641 12.267 -0.914 1.00 97.25 278 VAL A CA 1
ATOM 2270 C C . VAL A 1 278 ? -5.750 12.144 -1.956 1.00 97.25 278 VAL A C 1
ATOM 2272 O O . VAL A 1 278 ? -6.499 13.096 -2.149 1.00 97.25 278 VAL A O 1
ATOM 2275 N N . SER A 1 279 ? -5.898 10.970 -2.583 1.00 96.56 279 SER A N 1
ATOM 2276 C CA . SER A 1 279 ? -7.003 10.706 -3.509 1.00 96.56 279 SER A CA 1
ATOM 2277 C C . SER A 1 279 ? -8.349 10.719 -2.793 1.00 96.56 279 SER A C 1
ATOM 2279 O O . SER A 1 279 ? -9.313 11.298 -3.289 1.00 96.56 279 SER A O 1
ATOM 2281 N N . GLU A 1 280 ? -8.423 10.091 -1.618 1.00 95.75 280 GLU A N 1
ATOM 2282 C CA . GLU A 1 280 ? -9.632 10.125 -0.800 1.00 95.75 280 GLU A CA 1
ATOM 2283 C C . GLU A 1 280 ? -9.876 11.503 -0.186 1.00 95.75 280 GLU A C 1
ATOM 2285 O O . GLU A 1 280 ? -11.023 11.933 -0.159 1.00 95.75 280 GLU A O 1
ATOM 2290 N N . ASP A 1 281 ? -8.837 12.214 0.255 1.00 96.56 281 ASP A N 1
ATOM 2291 C CA . ASP A 1 281 ? -8.977 13.587 0.746 1.00 96.56 281 ASP A CA 1
ATOM 2292 C C . ASP A 1 281 ? -9.598 14.494 -0.322 1.00 96.56 281 ASP A C 1
ATOM 2294 O O . ASP A 1 281 ? -10.607 15.144 -0.059 1.00 96.56 281 ASP A O 1
ATOM 2298 N N . ASP A 1 282 ? -9.034 14.493 -1.534 1.00 97.50 282 ASP A N 1
ATOM 2299 C CA . ASP A 1 282 ? -9.514 15.312 -2.650 1.00 97.50 282 ASP A CA 1
ATOM 2300 C C . ASP A 1 282 ? -10.977 14.985 -3.007 1.00 97.50 282 ASP A C 1
ATOM 2302 O O . ASP A 1 282 ? -11.765 15.883 -3.302 1.00 97.50 282 ASP A O 1
ATOM 2306 N N . MET A 1 283 ? -11.360 13.701 -2.992 1.00 96.25 283 MET A N 1
ATOM 2307 C CA . MET A 1 283 ? -12.702 13.272 -3.406 1.00 96.25 283 MET A CA 1
ATOM 2308 C C . MET A 1 283 ? -13.763 13.386 -2.312 1.00 96.25 283 MET A C 1
ATOM 2310 O O . MET A 1 283 ? -14.909 13.717 -2.619 1.00 96.25 283 MET A O 1
ATOM 2314 N N . LEU A 1 284 ? -13.413 13.031 -1.076 1.00 95.88 284 LEU A N 1
ATOM 2315 C CA . LEU A 1 284 ? -14.365 12.727 -0.005 1.00 95.88 284 LEU A CA 1
ATOM 2316 C C . LEU A 1 284 ? -14.350 13.753 1.130 1.00 95.88 284 LEU A C 1
ATOM 2318 O O . LEU A 1 284 ? -15.319 13.809 1.878 1.00 95.88 284 LEU A O 1
ATOM 2322 N N . ILE A 1 285 ? -13.272 14.530 1.274 1.00 94.00 285 ILE A N 1
ATOM 2323 C CA . ILE A 1 285 ? -13.113 15.510 2.357 1.00 94.00 285 ILE A CA 1
ATOM 2324 C C . ILE A 1 285 ? -13.109 16.923 1.774 1.00 94.00 285 ILE A C 1
ATOM 2326 O O . ILE A 1 285 ? -14.061 17.672 1.961 1.00 94.00 285 ILE A O 1
ATOM 2330 N N . ASP A 1 286 ? -12.078 17.272 1.008 1.00 94.88 286 ASP A N 1
ATOM 2331 C CA . ASP A 1 286 ? -11.884 18.626 0.478 1.00 94.88 286 ASP A CA 1
ATOM 2332 C C . ASP A 1 286 ? -12.826 18.932 -0.693 1.00 94.88 286 ASP A C 1
ATOM 2334 O O . ASP A 1 286 ? -13.106 20.093 -0.992 1.00 94.88 286 ASP A O 1
ATOM 2338 N N . GLY A 1 287 ? -13.303 17.887 -1.376 1.00 92.00 287 GLY A N 1
ATOM 2339 C CA . GLY A 1 287 ? -14.259 18.011 -2.468 1.00 92.00 287 GLY A CA 1
ATOM 2340 C C . GLY A 1 287 ? -15.657 18.435 -2.014 1.00 92.00 287 GLY A C 1
ATOM 2341 O O . GLY A 1 287 ? -16.400 18.953 -2.841 1.00 92.00 287 GLY A O 1
ATOM 2342 N N . ASP A 1 288 ? -16.024 18.213 -0.745 1.00 91.25 288 ASP A N 1
ATOM 2343 C CA . ASP A 1 288 ? -17.316 18.600 -0.142 1.00 91.25 288 ASP A CA 1
ATOM 2344 C C . ASP A 1 288 ? -18.547 18.243 -1.011 1.00 91.25 288 ASP A C 1
ATOM 2346 O O . ASP A 1 288 ? -19.481 19.015 -1.218 1.00 91.25 288 ASP A O 1
ATOM 2350 N N . GLY A 1 289 ? -18.510 17.062 -1.639 1.00 91.06 289 GLY A N 1
ATOM 2351 C CA . GLY A 1 289 ? -19.576 16.574 -2.524 1.00 91.06 289 GLY A CA 1
ATOM 2352 C C . GLY A 1 289 ? -19.675 17.271 -3.886 1.00 91.06 289 GLY A C 1
ATOM 2353 O O . GLY A 1 289 ? -20.592 16.979 -4.665 1.00 91.06 289 GLY A O 1
ATOM 2354 N N . HIS A 1 290 ? -18.731 18.153 -4.216 1.00 93.94 290 HIS A N 1
ATOM 2355 C CA . HIS A 1 290 ? -18.659 18.841 -5.497 1.00 93.94 290 HIS A CA 1
ATOM 2356 C C . HIS A 1 290 ? -17.911 18.028 -6.561 1.00 93.94 290 HIS A C 1
ATOM 2358 O O . HIS A 1 290 ? -16.735 17.686 -6.443 1.00 93.94 290 HIS A O 1
ATOM 2364 N N . TYR A 1 291 ? -18.596 17.792 -7.675 1.00 95.88 291 TYR A N 1
ATOM 2365 C CA . TYR A 1 291 ? -18.038 17.292 -8.927 1.00 95.88 291 TYR A CA 1
ATOM 2366 C C . TYR A 1 291 ? -18.959 17.707 -10.077 1.00 95.88 291 TYR A C 1
ATOM 2368 O O . TYR A 1 291 ? -20.137 18.009 -9.873 1.00 95.88 291 TYR A O 1
ATOM 2376 N N . THR A 1 292 ? -18.442 17.690 -11.302 1.00 94.50 292 THR A N 1
ATOM 2377 C CA . THR A 1 292 ? -19.249 17.877 -12.513 1.00 94.50 292 THR A CA 1
ATOM 2378 C C . THR A 1 292 ? -19.422 16.530 -13.195 1.00 94.50 292 THR A C 1
ATOM 2380 O O . THR A 1 292 ? -18.442 15.843 -13.468 1.00 94.50 292 THR A O 1
ATOM 2383 N N . PHE A 1 293 ? -20.661 16.132 -13.469 1.00 93.50 293 PHE A N 1
ATOM 2384 C CA . PHE A 1 293 ? -20.928 14.904 -14.209 1.00 93.50 293 PHE A CA 1
ATOM 2385 C C . PHE A 1 293 ? -20.874 15.193 -15.712 1.00 93.50 293 PHE A C 1
ATOM 2387 O O . PHE A 1 293 ? -21.755 15.863 -16.248 1.00 93.50 293 PHE A O 1
ATOM 2394 N N . VAL A 1 294 ? -19.804 14.755 -16.377 1.00 94.06 294 VAL A N 1
ATOM 2395 C CA . VAL A 1 294 ? -19.481 15.148 -17.758 1.00 94.06 294 VAL A CA 1
ATOM 2396 C C . VAL A 1 294 ? -19.102 13.950 -18.609 1.00 94.06 294 VAL A C 1
ATOM 2398 O O . VAL A 1 294 ? -18.491 13.001 -18.124 1.00 94.06 294 VAL A O 1
ATOM 2401 N N . ASN A 1 295 ? -19.415 14.015 -19.901 1.00 94.56 295 ASN A N 1
ATOM 2402 C CA . ASN A 1 295 ? -18.874 13.071 -20.869 1.00 94.56 295 ASN A CA 1
ATOM 2403 C C . ASN A 1 295 ? -17.446 13.485 -21.249 1.00 94.56 295 ASN A C 1
ATOM 2405 O O . ASN A 1 295 ? -17.236 14.556 -21.820 1.00 94.56 295 ASN A O 1
ATOM 2409 N N . THR A 1 296 ? -16.465 12.636 -20.957 1.00 93.06 296 THR A N 1
ATOM 2410 C CA . THR A 1 296 ? -15.050 12.889 -21.268 1.00 93.06 296 THR A CA 1
ATOM 2411 C C . THR A 1 296 ? -14.669 12.486 -22.697 1.00 93.06 296 THR A C 1
ATOM 2413 O O . THR A 1 296 ? -13.562 12.754 -23.158 1.00 93.06 296 THR A O 1
ATOM 2416 N N . GLY A 1 297 ? -15.577 11.856 -23.443 1.00 92.25 297 GLY A N 1
ATOM 2417 C CA . GLY A 1 297 ? -15.289 11.141 -24.688 1.00 92.25 297 GLY A CA 1
ATOM 2418 C C . GLY A 1 297 ? -14.963 9.659 -24.476 1.00 92.25 297 GLY A C 1
ATOM 2419 O O . GLY A 1 297 ? -14.919 8.920 -25.453 1.00 92.25 297 GLY A O 1
ATOM 2420 N N . GLN A 1 298 ? -14.786 9.216 -23.225 1.00 88.12 298 GLN A N 1
ATOM 2421 C CA . GLN A 1 298 ? -14.629 7.802 -22.841 1.00 88.12 298 GLN A CA 1
ATOM 2422 C C . GLN A 1 298 ? -15.843 7.264 -22.063 1.00 88.12 298 GLN A C 1
ATOM 2424 O O . GLN A 1 298 ? -15.830 6.131 -21.591 1.00 88.12 298 GLN A O 1
ATOM 2429 N N . GLY A 1 299 ? -16.894 8.076 -21.937 1.00 91.00 299 GLY A N 1
ATOM 2430 C CA . GLY A 1 299 ? -18.047 7.817 -21.083 1.00 91.00 299 GLY A CA 1
ATOM 2431 C C . GLY A 1 299 ? -18.338 9.005 -20.172 1.00 91.00 299 GLY A C 1
ATOM 2432 O O . GLY A 1 299 ? -17.620 10.010 -20.176 1.00 91.00 299 GLY A O 1
ATOM 2433 N N . PHE A 1 300 ? -19.420 8.904 -19.404 1.00 93.25 300 PHE A N 1
ATOM 2434 C CA . PHE A 1 300 ? -19.732 9.887 -18.373 1.00 93.25 300 PHE A CA 1
ATOM 2435 C C . PHE A 1 300 ? -18.938 9.593 -17.105 1.00 93.25 300 PHE A C 1
ATOM 2437 O O . PHE A 1 300 ? -18.922 8.467 -16.615 1.00 93.25 300 PHE A O 1
ATOM 2444 N N . HIS A 1 301 ? -18.298 10.623 -16.562 1.00 94.56 301 HIS A N 1
ATOM 2445 C CA . HIS A 1 301 ? -17.533 10.542 -15.330 1.00 94.56 301 HIS A CA 1
ATOM 2446 C C . HIS A 1 301 ? -17.908 11.677 -14.387 1.00 94.56 301 HIS A C 1
ATOM 2448 O O . HIS A 1 301 ? -18.225 12.795 -14.800 1.00 94.56 301 HIS A O 1
ATOM 2454 N N . ARG A 1 302 ? -17.800 11.397 -13.089 1.00 95.25 302 ARG A N 1
ATOM 2455 C CA . ARG A 1 302 ? -17.776 12.421 -12.047 1.00 95.25 302 ARG A CA 1
ATOM 2456 C C . ARG A 1 302 ? -16.392 13.058 -12.050 1.00 95.25 302 ARG A C 1
ATOM 2458 O O . ARG A 1 302 ? -15.436 12.462 -11.553 1.00 95.25 302 ARG A O 1
ATOM 2465 N N . MET A 1 303 ? -16.280 14.219 -12.685 1.00 96.38 303 MET A N 1
ATOM 2466 C CA . MET A 1 303 ? -15.041 14.980 -12.762 1.00 96.38 303 MET A CA 1
ATOM 2467 C C . MET A 1 303 ? -14.921 15.890 -11.540 1.00 96.38 303 MET A C 1
ATOM 2469 O O . MET A 1 303 ? -15.790 16.736 -11.316 1.00 96.38 303 MET A O 1
ATOM 2473 N N . CYS A 1 304 ? -13.866 15.731 -10.749 1.00 96.81 304 CYS A N 1
ATOM 2474 C CA . CYS A 1 304 ? -13.627 16.541 -9.557 1.00 96.81 304 CYS A CA 1
ATOM 2475 C C . CYS A 1 304 ? -12.194 17.062 -9.531 1.00 96.81 304 CYS A C 1
ATOM 2477 O O . CYS A 1 304 ? -11.290 16.477 -10.124 1.00 96.81 304 CYS A O 1
ATOM 2479 N N . ARG A 1 305 ? -11.988 18.178 -8.829 1.00 95.81 305 ARG A N 1
ATOM 2480 C CA . ARG A 1 305 ? -10.644 18.714 -8.608 1.00 95.81 305 ARG A CA 1
ATOM 2481 C C . ARG A 1 305 ? -9.840 17.756 -7.739 1.00 95.81 305 ARG A C 1
ATOM 2483 O O . ARG A 1 305 ? -10.405 16.950 -7.006 1.00 95.81 305 ARG A O 1
ATOM 2490 N N . ALA A 1 306 ? -8.523 17.877 -7.833 1.00 97.06 306 ALA A N 1
ATOM 2491 C CA . ALA A 1 306 ? -7.620 16.988 -7.127 1.00 97.06 306 ALA A CA 1
ATOM 2492 C C . ALA A 1 306 ? -6.267 17.641 -6.784 1.00 97.06 306 ALA A C 1
ATOM 2494 O O . ALA A 1 306 ? -5.209 17.201 -7.249 1.00 97.06 306 ALA A O 1
ATOM 2495 N N . PRO A 1 307 ? -6.290 18.761 -6.038 1.00 97.50 307 PRO A N 1
ATOM 2496 C CA . PRO A 1 307 ? -5.097 19.546 -5.744 1.00 97.50 307 PRO A CA 1
ATOM 2497 C C . PRO A 1 307 ? -4.035 18.773 -4.952 1.00 97.50 307 PRO A C 1
ATOM 2499 O O . PRO A 1 307 ? -2.843 18.937 -5.238 1.00 97.50 307 PRO A O 1
ATOM 2502 N N . LYS A 1 308 ? -4.417 17.928 -3.983 1.00 97.94 308 LYS A N 1
ATOM 2503 C CA . LYS A 1 308 ? -3.447 17.178 -3.171 1.00 97.94 308 LYS A CA 1
ATOM 2504 C C . LYS A 1 308 ? -2.803 16.056 -3.982 1.00 97.94 308 LYS A C 1
ATOM 2506 O O . LYS A 1 308 ? -1.578 15.919 -3.965 1.00 97.94 308 LYS A O 1
ATOM 2511 N N . SER A 1 309 ? -3.597 15.317 -4.755 1.00 97.56 309 SER A N 1
ATOM 2512 C CA . SER A 1 309 ? -3.120 14.268 -5.665 1.00 97.56 309 SER A CA 1
ATOM 2513 C C . SER A 1 309 ? -2.197 14.842 -6.738 1.00 97.56 309 SER A C 1
ATOM 2515 O O . SER A 1 309 ? -1.106 14.311 -6.960 1.00 97.56 309 SER A O 1
ATOM 2517 N N . TYR A 1 310 ? -2.580 15.970 -7.347 1.00 97.38 310 TYR A N 1
ATOM 2518 C CA . TYR A 1 310 ? -1.747 16.680 -8.320 1.00 97.38 310 TYR A CA 1
ATOM 2519 C C . TYR A 1 310 ? -0.415 17.111 -7.701 1.00 97.38 310 TYR A C 1
ATOM 2521 O O . TYR A 1 310 ? 0.645 16.830 -8.257 1.00 97.38 310 TYR A O 1
ATOM 2529 N N . SER A 1 311 ? -0.450 17.740 -6.522 1.00 97.56 311 SER A N 1
ATOM 2530 C CA . SER A 1 311 ? 0.757 18.197 -5.820 1.00 97.56 311 SER A CA 1
ATOM 2531 C C . SER A 1 311 ? 1.691 17.035 -5.472 1.00 97.56 311 SER A C 1
ATOM 2533 O O . SER A 1 311 ? 2.910 17.146 -5.627 1.00 97.56 311 SER A O 1
ATOM 2535 N N . ARG A 1 312 ? 1.135 15.889 -5.050 1.00 97.12 312 ARG A N 1
ATOM 2536 C CA . ARG A 1 312 ? 1.916 14.682 -4.757 1.00 97.12 312 ARG A CA 1
ATOM 2537 C C . ARG A 1 312 ? 2.573 14.111 -6.012 1.00 97.12 312 ARG A C 1
ATOM 2539 O O . ARG A 1 312 ? 3.753 13.771 -5.968 1.00 97.12 312 ARG A O 1
ATOM 2546 N N . MET A 1 313 ? 1.848 14.073 -7.129 1.00 96.81 313 MET A N 1
ATOM 2547 C CA . MET A 1 313 ? 2.379 13.625 -8.417 1.00 96.81 313 MET A CA 1
ATOM 2548 C C . MET A 1 313 ? 3.459 14.570 -8.955 1.00 96.81 313 MET A C 1
ATOM 2550 O O . MET A 1 313 ? 4.510 14.109 -9.394 1.00 96.81 313 MET A O 1
ATOM 2554 N N . ALA A 1 314 ? 3.251 15.885 -8.857 1.00 96.19 314 ALA A N 1
ATOM 2555 C CA . ALA A 1 314 ? 4.229 16.893 -9.264 1.00 96.19 314 ALA A CA 1
ATOM 2556 C C . ALA A 1 314 ? 5.554 16.742 -8.508 1.00 96.19 314 ALA A C 1
ATOM 2558 O O . ALA A 1 314 ? 6.626 16.868 -9.100 1.00 96.19 314 ALA A O 1
ATOM 2559 N N . ARG A 1 315 ? 5.491 16.391 -7.218 1.00 96.25 315 ARG A N 1
ATOM 2560 C CA . ARG A 1 315 ? 6.680 16.051 -6.436 1.00 96.25 315 ARG A CA 1
ATOM 2561 C C . ARG A 1 315 ? 7.390 14.804 -6.972 1.00 96.25 315 ARG A C 1
ATOM 2563 O O . ARG A 1 315 ? 8.597 14.869 -7.158 1.00 96.25 315 ARG A O 1
ATOM 2570 N N . CYS A 1 316 ? 6.674 13.719 -7.276 1.00 95.56 316 CYS A N 1
ATOM 2571 C CA . CYS A 1 316 ? 7.289 12.514 -7.851 1.00 95.56 316 CYS A CA 1
ATOM 2572 C C . CYS A 1 316 ? 7.939 12.773 -9.221 1.00 95.56 316 CYS A C 1
ATOM 2574 O O . CYS A 1 316 ? 9.006 12.225 -9.495 1.00 95.56 316 CYS A O 1
ATOM 2576 N N . VAL A 1 317 ? 7.330 13.624 -10.058 1.00 94.44 317 VAL A N 1
ATOM 2577 C CA . VAL A 1 317 ? 7.917 14.069 -11.337 1.00 94.44 317 VAL A CA 1
ATOM 2578 C C . VAL A 1 317 ? 9.187 14.883 -11.099 1.00 94.44 317 VAL A C 1
ATOM 2580 O O . VAL A 1 317 ? 10.196 14.614 -11.737 1.00 94.44 317 VAL A O 1
ATOM 2583 N N . SER A 1 318 ? 9.166 15.833 -10.160 1.00 94.00 318 SER A N 1
ATOM 2584 C CA . SER A 1 318 ? 10.344 16.636 -9.801 1.00 94.00 318 SER A CA 1
ATOM 2585 C C . SER A 1 318 ? 11.492 15.776 -9.258 1.00 94.00 318 SER A C 1
ATOM 2587 O O . SER A 1 318 ? 12.636 15.943 -9.669 1.00 94.00 318 SER A O 1
ATOM 2589 N N . GLU A 1 319 ? 11.191 14.814 -8.379 1.00 94.19 319 GLU A N 1
ATOM 2590 C CA . GLU A 1 319 ? 12.172 13.864 -7.837 1.00 94.19 319 GLU A CA 1
ATOM 2591 C C . GLU A 1 319 ? 12.799 13.011 -8.954 1.00 94.19 319 GLU A C 1
ATOM 2593 O O . GLU A 1 319 ? 14.018 12.864 -9.003 1.00 94.19 319 GLU A O 1
ATOM 2598 N N . ALA A 1 320 ? 11.989 12.508 -9.893 1.00 93.44 320 ALA A N 1
ATOM 2599 C CA . ALA A 1 320 ? 12.485 11.726 -11.025 1.00 93.44 320 ALA A CA 1
ATOM 2600 C C . ALA A 1 320 ? 13.319 12.575 -12.005 1.00 93.44 320 ALA A C 1
ATOM 2602 O O . ALA A 1 320 ? 14.367 12.131 -12.459 1.00 93.44 320 ALA A O 1
ATOM 2603 N N . ASP A 1 321 ? 12.898 13.806 -12.303 1.00 93.06 321 ASP A N 1
ATOM 2604 C CA . ASP A 1 321 ? 13.633 14.755 -13.154 1.00 93.06 321 ASP A CA 1
ATOM 2605 C C . ASP A 1 321 ? 15.013 15.101 -12.575 1.00 93.06 321 ASP A C 1
ATOM 2607 O O . ASP A 1 321 ? 16.012 15.112 -13.296 1.00 93.06 321 ASP A O 1
ATOM 2611 N N . GLN A 1 322 ? 15.083 15.312 -11.257 1.00 93.12 322 GLN A N 1
ATOM 2612 C CA . GLN A 1 322 ? 16.345 15.535 -10.549 1.00 93.12 322 GLN A CA 1
ATOM 2613 C C . GLN A 1 322 ? 17.259 14.306 -10.595 1.00 93.12 322 GLN A C 1
ATOM 2615 O O . GLN A 1 322 ? 18.451 14.459 -10.850 1.00 93.12 322 GLN A O 1
ATOM 2620 N N . GLU A 1 323 ? 16.719 13.100 -10.386 1.00 92.00 323 GLU A N 1
ATOM 2621 C CA . GLU A 1 323 ? 17.490 11.848 -10.446 1.00 92.00 323 GLU A CA 1
ATOM 2622 C C . GLU A 1 323 ? 18.040 11.573 -11.854 1.00 92.00 323 GLU A C 1
ATOM 2624 O O . GLU A 1 323 ? 19.165 11.098 -12.003 1.00 92.00 323 GLU A O 1
ATOM 2629 N N . MET A 1 324 ? 17.272 11.913 -12.892 1.00 89.12 324 MET A N 1
ATOM 2630 C CA . MET A 1 324 ? 17.646 11.680 -14.288 1.00 89.12 324 MET A CA 1
ATOM 2631 C C . MET A 1 324 ? 18.600 12.739 -14.865 1.00 89.12 324 MET A C 1
ATOM 2633 O O . MET A 1 324 ? 19.228 12.493 -15.896 1.00 89.12 324 MET A O 1
ATOM 2637 N N . GLY A 1 325 ? 18.719 13.915 -14.236 1.00 86.62 325 GLY A N 1
ATOM 2638 C CA . GLY A 1 325 ? 19.533 15.029 -14.745 1.00 86.62 325 GLY A CA 1
ATOM 2639 C C . GLY A 1 325 ? 18.970 15.683 -16.017 1.00 86.62 325 GLY A C 1
ATOM 2640 O O . GLY A 1 325 ? 19.697 16.363 -16.743 1.00 86.62 325 GLY A O 1
ATOM 2641 N N . GLY A 1 326 ? 17.687 15.460 -16.303 1.00 77.56 326 GLY A N 1
ATOM 2642 C CA . GLY A 1 326 ? 16.982 15.915 -17.497 1.00 77.56 326 GLY A CA 1
ATOM 2643 C C . GLY A 1 326 ? 15.747 15.058 -17.780 1.00 77.56 326 GLY A C 1
ATOM 2644 O O . GLY A 1 326 ? 15.631 13.939 -17.288 1.00 77.56 326 GLY A O 1
ATOM 2645 N N . TRP A 1 327 ? 14.832 15.579 -18.601 1.00 84.75 327 TRP A N 1
ATOM 2646 C CA . TRP A 1 327 ? 13.558 14.927 -18.915 1.00 84.75 327 TRP A CA 1
ATOM 2647 C C . TRP A 1 327 ? 13.286 14.973 -20.414 1.00 84.75 327 TRP A C 1
ATOM 2649 O O . TRP A 1 327 ? 13.237 16.046 -21.021 1.00 84.75 327 TRP A O 1
ATOM 2659 N N . VAL A 1 328 ? 13.122 13.801 -21.009 1.00 83.50 328 VAL A N 1
ATOM 2660 C CA . VAL A 1 328 ? 12.816 13.588 -22.422 1.00 83.50 328 VAL A CA 1
ATOM 2661 C C . VAL A 1 328 ? 11.307 13.644 -22.670 1.00 83.50 328 VAL A C 1
ATOM 2663 O O . VAL A 1 328 ? 10.890 14.095 -23.742 1.00 83.50 328 VAL A O 1
ATOM 2666 N N . GLY A 1 329 ? 10.498 13.165 -21.720 1.00 81.75 329 GLY A N 1
ATOM 2667 C CA . GLY A 1 329 ? 9.051 13.038 -21.852 1.00 81.75 329 GLY A CA 1
ATOM 2668 C C . GLY A 1 329 ? 8.262 14.342 -21.698 1.00 81.75 329 GLY A C 1
ATOM 2669 O O . GLY A 1 329 ? 8.792 15.448 -21.613 1.00 81.75 329 GLY A O 1
ATOM 2670 N N . ILE A 1 330 ? 6.936 14.215 -21.639 1.00 82.12 330 ILE A N 1
ATOM 2671 C CA . ILE A 1 330 ? 6.032 15.332 -21.338 1.00 82.12 330 ILE A CA 1
ATOM 2672 C C . ILE A 1 330 ? 5.830 15.387 -19.818 1.00 82.12 330 ILE A C 1
ATOM 2674 O O . ILE A 1 330 ? 5.469 14.383 -19.214 1.00 82.12 330 ILE A O 1
ATOM 2678 N N . LYS A 1 331 ? 6.041 16.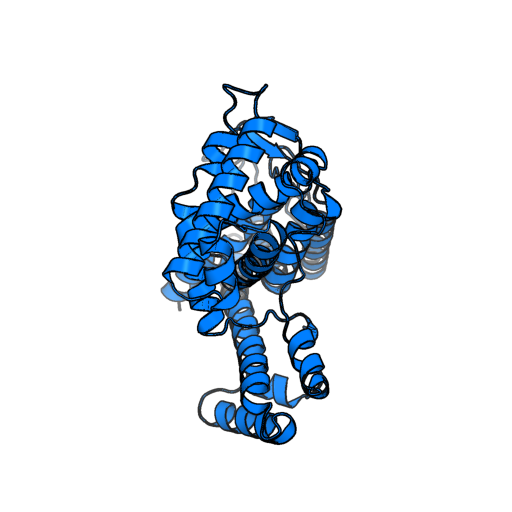558 -19.198 1.00 83.75 331 LYS A N 1
ATOM 2679 C CA . LYS A 1 331 ? 5.846 16.781 -17.745 1.00 83.75 331 LYS A CA 1
ATOM 2680 C C . LYS A 1 331 ? 4.404 17.131 -17.350 1.00 83.75 331 LYS A C 1
ATOM 2682 O O . LYS A 1 331 ? 4.139 17.420 -16.187 1.00 83.75 331 LYS A O 1
ATOM 2687 N N . VAL A 1 332 ? 3.478 17.171 -18.309 1.00 88.25 332 VAL A N 1
ATOM 2688 C CA . VAL A 1 332 ? 2.069 17.507 -18.060 1.00 88.25 332 VAL A CA 1
ATOM 2689 C C . VAL A 1 332 ? 1.419 16.402 -17.233 1.00 88.25 332 VAL A C 1
ATOM 2691 O O . VAL A 1 332 ? 1.454 15.231 -17.604 1.00 88.25 332 VAL A O 1
ATOM 2694 N N . ILE A 1 333 ? 0.809 16.794 -16.117 1.00 92.38 333 ILE A N 1
ATOM 2695 C CA . ILE A 1 333 ? 0.068 15.902 -15.231 1.00 92.38 333 ILE A CA 1
ATOM 2696 C C . ILE A 1 333 ? -1.418 16.136 -15.476 1.00 92.38 333 ILE A C 1
ATOM 2698 O O . ILE A 1 333 ? -1.929 17.223 -15.220 1.00 92.38 333 ILE A O 1
ATOM 2702 N N . HIS A 1 334 ? -2.102 15.100 -15.947 1.00 92.88 334 HIS A N 1
ATOM 2703 C CA . HIS A 1 334 ? -3.554 15.092 -16.080 1.00 92.88 334 HIS A CA 1
ATOM 2704 C C . HIS A 1 334 ? -4.179 14.535 -14.806 1.00 92.88 334 HIS A C 1
ATOM 2706 O O . HIS A 1 334 ? -3.896 13.393 -14.426 1.00 92.88 334 HIS A O 1
ATOM 2712 N N . LEU A 1 335 ? -4.977 15.349 -14.113 1.00 94.31 335 LEU A N 1
ATOM 2713 C CA . LEU A 1 335 ? -5.628 14.961 -12.862 1.00 94.31 335 LEU A CA 1
ATOM 2714 C C . LEU A 1 335 ? -6.764 15.933 -12.513 1.00 94.31 335 LEU A C 1
ATOM 2716 O O . LEU A 1 335 ? -6.537 17.121 -12.299 1.00 94.31 335 LEU A O 1
ATOM 2720 N N . GLY A 1 336 ? -7.987 15.415 -12.438 1.00 93.50 336 GLY A N 1
ATOM 2721 C CA . GLY A 1 336 ? -9.199 16.214 -12.262 1.00 93.50 336 GLY A CA 1
ATOM 2722 C C . GLY A 1 336 ? -9.644 16.950 -13.530 1.00 93.50 336 GLY A C 1
ATOM 2723 O O . GLY A 1 336 ? -10.240 18.024 -13.443 1.00 93.50 336 GLY A O 1
ATOM 2724 N N . ASP A 1 337 ? -9.328 16.394 -14.700 1.00 93.75 337 ASP A N 1
ATOM 2725 C CA . ASP A 1 337 ? -9.616 16.963 -16.017 1.00 93.75 337 ASP A CA 1
ATOM 2726 C C . ASP A 1 337 ? -10.277 15.934 -16.951 1.00 93.75 337 ASP A C 1
ATOM 2728 O O . ASP A 1 337 ? -10.722 14.869 -16.535 1.00 93.75 337 ASP A O 1
ATOM 2732 N N . ARG A 1 338 ? -10.371 16.240 -18.245 1.00 93.19 338 ARG A N 1
ATOM 2733 C CA . ARG A 1 338 ? -11.026 15.353 -19.210 1.00 93.19 338 ARG A CA 1
ATOM 2734 C C . ARG A 1 338 ? -10.315 13.998 -19.385 1.00 93.19 338 ARG A C 1
ATOM 2736 O O . ARG A 1 338 ? -10.993 13.016 -19.678 1.00 93.19 338 ARG A O 1
ATOM 2743 N N . ASP A 1 339 ? -8.999 13.928 -19.205 1.00 92.38 339 ASP A N 1
ATOM 2744 C CA . ASP A 1 339 ? -8.191 12.727 -19.467 1.00 92.38 339 ASP A CA 1
ATOM 2745 C C . ASP A 1 339 ? -8.050 11.836 -18.221 1.00 92.38 339 ASP A C 1
ATOM 2747 O O . ASP A 1 339 ? -7.924 10.603 -18.306 1.00 92.38 339 ASP A O 1
ATOM 2751 N N . VAL A 1 340 ? -8.087 12.457 -17.040 1.00 95.06 340 VAL A N 1
ATOM 2752 C CA . VAL A 1 340 ? -8.123 11.792 -15.735 1.00 95.06 340 VAL A CA 1
ATOM 2753 C C . VAL A 1 340 ? -9.167 12.502 -14.863 1.00 95.06 340 VAL A C 1
ATOM 2755 O O . VAL A 1 340 ? -8.821 13.418 -14.122 1.00 95.06 340 VAL A O 1
ATOM 2758 N N . PRO A 1 341 ? -10.449 12.095 -14.916 1.00 95.88 341 PRO A N 1
ATOM 2759 C CA . PRO A 1 341 ? -11.557 12.874 -14.352 1.00 95.88 341 PRO A CA 1
ATOM 2760 C C . PRO A 1 341 ? -11.542 13.008 -12.836 1.00 95.88 341 PRO A C 1
ATOM 2762 O O . PRO A 1 341 ? -12.041 13.996 -12.305 1.00 95.88 341 PRO A O 1
ATOM 2765 N N . ASN A 1 342 ? -10.986 12.040 -12.116 1.00 96.12 342 ASN A N 1
ATOM 2766 C CA . ASN A 1 342 ? -10.941 12.083 -10.662 1.00 96.12 342 ASN A CA 1
ATOM 2767 C C . ASN A 1 342 ? -9.755 11.273 -10.109 1.00 96.12 342 ASN A C 1
ATOM 2769 O O . ASN A 1 342 ? -9.185 10.440 -10.828 1.00 96.12 342 ASN A O 1
ATOM 2773 N N . PRO A 1 343 ? -9.395 11.486 -8.831 1.00 96.38 343 PRO A N 1
ATOM 2774 C CA . PRO A 1 343 ? -8.329 10.750 -8.159 1.00 96.38 343 PRO A CA 1
ATOM 2775 C C . PRO A 1 343 ? -8.486 9.227 -8.152 1.00 96.38 343 PRO A C 1
ATOM 2777 O O . PRO A 1 343 ? -7.483 8.520 -8.214 1.00 96.38 343 PRO A O 1
ATOM 2780 N N . LEU A 1 344 ? -9.713 8.692 -8.138 1.00 94.88 344 LEU A N 1
ATOM 2781 C CA . LEU A 1 344 ? -9.919 7.242 -8.178 1.00 94.88 344 LEU A CA 1
ATOM 2782 C C . LEU A 1 344 ? -9.442 6.636 -9.510 1.00 94.88 344 LEU A C 1
ATOM 2784 O O . LEU A 1 344 ? -8.765 5.610 -9.515 1.00 94.88 344 LEU A O 1
ATOM 2788 N N . VAL A 1 345 ? -9.738 7.291 -10.639 1.00 93.81 345 VAL A N 1
ATOM 2789 C CA . VAL A 1 345 ? -9.215 6.883 -11.957 1.00 93.81 345 VAL A CA 1
ATOM 2790 C C . VAL A 1 345 ? -7.694 7.028 -12.010 1.00 93.81 345 VAL A C 1
ATOM 2792 O O . VAL A 1 345 ? -7.017 6.195 -12.612 1.00 93.81 345 VAL A O 1
ATOM 2795 N N . PHE A 1 346 ? -7.146 8.067 -11.375 1.00 94.88 346 PHE A N 1
ATOM 2796 C CA . PHE A 1 346 ? -5.702 8.260 -11.274 1.00 94.88 346 PHE A CA 1
ATOM 2797 C C . PHE A 1 346 ? -5.026 7.097 -10.532 1.00 94.88 346 PHE A C 1
ATOM 2799 O O . PHE A 1 346 ? -4.164 6.432 -11.105 1.00 94.88 346 PHE A O 1
ATOM 2806 N N . ILE A 1 347 ? -5.421 6.812 -9.287 1.00 94.62 347 ILE A N 1
ATOM 2807 C CA . ILE A 1 347 ? -4.720 5.827 -8.450 1.00 94.62 347 ILE A CA 1
ATOM 2808 C C . ILE A 1 347 ? -4.816 4.404 -9.010 1.00 94.62 347 ILE A C 1
ATOM 2810 O O . ILE A 1 347 ? -3.872 3.619 -8.903 1.00 94.62 347 ILE A O 1
ATOM 2814 N N . ASP A 1 348 ? -5.918 4.083 -9.684 1.00 91.88 348 ASP A N 1
ATOM 2815 C CA . ASP A 1 348 ? -6.128 2.796 -10.341 1.00 91.88 348 ASP A CA 1
ATOM 2816 C C . ASP A 1 348 ? -5.159 2.582 -11.524 1.00 91.88 348 ASP A C 1
ATOM 2818 O O . ASP A 1 348 ? -4.591 1.495 -11.668 1.00 91.88 348 ASP A O 1
ATOM 2822 N N . LYS A 1 349 ? -4.859 3.638 -12.304 1.00 91.75 349 LYS A N 1
ATOM 2823 C CA . LYS A 1 349 ? -3.850 3.596 -13.384 1.00 91.75 349 LYS A CA 1
ATOM 2824 C C . LYS A 1 349 ? -2.445 3.282 -12.865 1.00 91.75 349 LYS A C 1
ATOM 2826 O O . LYS A 1 349 ? -1.701 2.582 -13.541 1.00 91.75 349 LYS A O 1
ATOM 2831 N N . TYR A 1 350 ? -2.071 3.775 -11.686 1.00 93.88 350 TYR A N 1
ATOM 2832 C CA . TYR A 1 350 ? -0.735 3.530 -11.125 1.00 93.88 350 TYR A CA 1
ATOM 2833 C C . TYR A 1 350 ? -0.656 2.237 -10.312 1.00 93.88 350 TYR A C 1
ATOM 2835 O O . TYR A 1 350 ? 0.392 1.596 -10.264 1.00 93.88 350 TYR A O 1
ATOM 2843 N N . THR A 1 351 ? -1.768 1.794 -9.730 1.00 93.19 351 THR A N 1
ATOM 2844 C CA . THR A 1 351 ? -1.848 0.526 -8.991 1.00 93.19 351 THR A CA 1
ATOM 2845 C C . THR A 1 351 ? -1.512 -0.682 -9.872 1.00 93.19 351 THR A C 1
ATOM 2847 O O . THR A 1 351 ? -0.966 -1.667 -9.382 1.00 93.19 351 THR A O 1
ATOM 2850 N N . VAL A 1 352 ? -1.806 -0.638 -11.177 1.00 92.69 352 VAL A N 1
ATOM 2851 C CA . VAL A 1 352 ? -1.573 -1.776 -12.085 1.00 92.69 352 VAL A CA 1
ATOM 2852 C C . VAL A 1 352 ? -0.102 -1.969 -12.476 1.00 92.69 352 VAL A C 1
ATOM 2854 O O . VAL A 1 352 ? 0.258 -3.056 -12.922 1.00 92.69 352 VAL A O 1
ATOM 2857 N N . ILE A 1 353 ? 0.761 -0.962 -12.294 1.00 94.38 353 ILE A N 1
ATOM 2858 C CA . ILE A 1 353 ? 2.148 -0.976 -12.795 1.00 94.38 353 ILE A CA 1
ATOM 2859 C C . ILE A 1 353 ? 2.937 -2.223 -12.356 1.00 94.38 353 ILE A C 1
ATOM 2861 O O . ILE A 1 353 ? 3.525 -2.875 -13.224 1.00 94.38 353 ILE A O 1
ATOM 2865 N N . PRO A 1 354 ? 2.928 -2.639 -11.072 1.00 92.69 354 PRO A N 1
ATOM 2866 C CA . PRO A 1 354 ? 3.630 -3.850 -10.656 1.00 92.69 354 PRO A CA 1
ATOM 2867 C C . PRO A 1 354 ? 3.171 -5.096 -11.422 1.00 92.69 354 PRO A C 1
ATOM 2869 O O . PRO A 1 354 ? 4.002 -5.921 -11.784 1.00 92.69 354 PRO A O 1
ATOM 2872 N N . ARG A 1 355 ? 1.882 -5.206 -11.775 1.00 92.25 355 ARG A N 1
ATOM 2873 C CA . ARG A 1 355 ? 1.349 -6.341 -12.553 1.00 92.25 355 ARG A CA 1
ATOM 2874 C C . ARG A 1 355 ? 1.807 -6.356 -14.010 1.00 92.25 355 ARG A C 1
ATOM 2876 O O . ARG A 1 355 ? 1.701 -7.398 -14.648 1.00 92.25 355 ARG A O 1
ATOM 2883 N N . ILE A 1 356 ? 2.292 -5.231 -14.532 1.00 94.06 356 ILE A N 1
ATOM 2884 C CA . ILE A 1 356 ? 2.882 -5.146 -15.872 1.00 94.06 356 ILE A CA 1
ATOM 2885 C C . ILE A 1 356 ? 4.344 -5.609 -15.824 1.00 94.06 356 ILE A C 1
ATOM 2887 O O . ILE A 1 356 ? 4.774 -6.378 -16.678 1.00 94.06 356 ILE A O 1
ATOM 2891 N N . VAL A 1 357 ? 5.103 -5.174 -14.811 1.00 94.50 357 VAL A N 1
ATOM 2892 C CA . VAL A 1 357 ? 6.567 -5.356 -14.766 1.00 94.50 357 VAL A CA 1
ATOM 2893 C C . VAL A 1 357 ? 6.999 -6.638 -14.041 1.00 94.50 357 VAL A C 1
ATOM 2895 O O . VAL A 1 357 ? 7.950 -7.290 -14.468 1.00 94.50 357 VAL A O 1
ATOM 2898 N N . GLN A 1 358 ? 6.298 -7.055 -12.979 1.00 95.12 358 GLN A N 1
ATOM 2899 C CA . GLN A 1 358 ? 6.621 -8.276 -12.218 1.00 95.12 358 GLN A CA 1
ATOM 2900 C C . GLN A 1 358 ? 6.666 -9.545 -13.085 1.00 95.12 358 GLN A C 1
ATOM 2902 O O . GLN A 1 358 ? 7.628 -10.301 -12.939 1.00 95.12 358 GLN A O 1
ATOM 2907 N N . PRO A 1 359 ? 5.702 -9.806 -13.998 1.00 96.38 359 PRO A N 1
ATOM 2908 C CA . PRO A 1 359 ? 5.750 -11.006 -14.833 1.00 96.38 359 PRO A CA 1
ATOM 2909 C C . PRO A 1 359 ? 6.987 -11.068 -15.733 1.00 96.38 359 PRO A C 1
ATOM 2911 O O . PRO A 1 359 ? 7.521 -12.153 -15.951 1.00 96.38 359 PRO A O 1
ATOM 2914 N N . ILE A 1 360 ? 7.470 -9.917 -16.216 1.00 95.62 360 ILE A N 1
ATOM 2915 C CA . ILE A 1 360 ? 8.688 -9.834 -17.034 1.00 95.62 360 ILE A CA 1
ATOM 2916 C C . ILE A 1 360 ? 9.891 -10.278 -16.198 1.00 95.62 360 ILE A C 1
ATOM 2918 O O . ILE A 1 360 ? 10.638 -11.158 -16.619 1.00 95.62 360 ILE A O 1
ATOM 2922 N N . MET A 1 361 ? 10.030 -9.737 -14.982 1.00 95.75 361 MET A N 1
ATOM 2923 C CA . MET A 1 361 ? 11.113 -10.110 -14.069 1.00 95.75 361 MET A CA 1
ATOM 2924 C C . MET A 1 361 ? 11.099 -11.605 -13.740 1.00 95.75 361 MET A C 1
ATOM 2926 O O . MET A 1 361 ? 12.133 -12.240 -13.876 1.00 95.75 361 MET A O 1
ATOM 2930 N N . HIS A 1 362 ? 9.950 -12.172 -13.356 1.00 94.19 362 HIS A N 1
ATOM 2931 C CA . HIS A 1 362 ? 9.840 -13.600 -13.011 1.00 94.19 362 HIS A CA 1
ATOM 2932 C C . HIS A 1 362 ? 10.051 -14.552 -14.194 1.00 94.19 362 HIS A C 1
ATOM 2934 O O . HIS A 1 362 ? 10.279 -15.738 -13.990 1.00 94.19 362 HIS A O 1
ATOM 2940 N N . THR A 1 363 ? 9.889 -14.065 -15.426 1.00 96.06 363 THR A N 1
ATOM 2941 C CA . THR A 1 363 ? 10.127 -14.882 -16.623 1.00 96.06 363 THR A CA 1
ATOM 2942 C C . THR A 1 363 ? 11.609 -14.893 -16.996 1.00 96.06 363 THR A C 1
ATOM 2944 O O . THR A 1 363 ? 12.105 -15.899 -17.493 1.00 96.06 363 THR A O 1
ATOM 2947 N N . ILE A 1 364 ? 12.311 -13.774 -16.786 1.00 92.75 364 ILE A N 1
ATOM 2948 C CA . ILE A 1 364 ? 13.720 -13.613 -17.175 1.00 92.75 364 ILE A CA 1
ATOM 2949 C C . ILE A 1 364 ? 14.681 -14.070 -16.064 1.00 92.75 364 ILE A C 1
ATOM 2951 O O . ILE A 1 364 ? 15.761 -14.575 -16.368 1.00 92.75 364 ILE A O 1
ATOM 2955 N N . ARG A 1 365 ? 14.302 -13.899 -14.795 1.00 84.69 365 ARG A N 1
ATOM 2956 C CA . ARG A 1 365 ? 15.081 -14.260 -13.604 1.00 84.69 365 ARG A CA 1
ATOM 2957 C C . ARG A 1 365 ? 14.432 -15.420 -12.869 1.00 84.69 365 ARG A C 1
ATOM 2959 O O . ARG A 1 365 ? 15.205 -16.284 -12.398 1.00 84.69 365 ARG A O 1
#

Sequence (365 aa):
MGYENVLLRLTDTEREDLQLLIAALKVSEYTDDVDDIRHPNSREERMYRCMRELFDTTLGLCIASGSVSREVREEVARGNTDVRLTISILIGLFEIFRRHKRLNPFSNRSEFGKLTMLLQDVQKRSIQERLRISHSLLIPVQTVGMELRRVGAEELLTDRDVDKYLVTHGTEKAAVLQKLLDRYGGSECKPVVERCLRSIDDVSQFIEGNVRPLRWLRQIICEEFLPLDGNPKYDLSIRAGVNGAKFSHDHKRHCQYVVESLTLWENVQRNIFDFWQVSEDDMLIDGDGHYTFVNTGQGFHRMCRAPKSYSRMARCVSEADQEMGGWVGIKVIHLGDRDVPNPLVFIDKYTVIPRIVQPIMHTIR

Radius of gyration: 24.02 Å; chains: 1; bounding box: 64×37×68 Å

InterPro domains:
  IPR018553 Non-canonical E2 ubiquitin-conjugating enzyme [PTHR31560] (4-364)
  IPR057668 Non-canonical E2 ubiquitin-conjugating enzyme, C-terminal [PF09418] (5-364)

Foldseek 3Di:
DQQQFQFFDDDPLLVVLLVLLLVLLVPQPLCVQLLPPVCVPCNLVSLLVSVVSSLVSSVVSCLVVVVDDPVCNVCVVVVNPPLVVSLVSLLSNLLSNLSVCLLVVPPPLSSVVSSLLSLLQCLDPVSCVSSVPPDRSYDDHDGLNNLCVVLVQNVLSVDPLLVVLLPDDDPSNVVSLVVSLVVRVPPPCSVSSSSSSVSSNSLSCQLCLQQVLLVVVLCCLVPPQLVCQVPPVRWPWDDDPPPNDNDTDGSNLVSLQSSLVSQLLNLCSNCLSVLSVLQSCQRNPVQSSDFDFDDLVVGTDGQGDRVSNVVSSLVSNVVSCVVSVHHSDDSDDDASDSVHRGSSSVSSVSVCNSVVRVVVVVVVD

Secondary structure (DSSP, 8-state):
--GGGPBPPPPHHHHHHHHHHHHHHHH--HHHHHT-TT-GGGHHHHHHHHHHHHHHHHHHHHHHHT-S-HHHHHHHHTT---HHHHHHHHHHHHHHHHHHHHHSTTS-HHHHHHHHHHHHHTTSHHHHHHHT--S-S--PPPBHHHHHHHTT-GGGGG-HHHHHHHH--HHHHHHHHHHHHHHH--TTTHHHHHHHHHHHHHHHHHHHHHHHHHHHHHHHIIIIIGGGTT-TTS---B-TTSTT-SS-B-HHHHHHHHHHHHHHHHHHHHTHHHHHHHHHIIIIITTTT--EEEE-SSSEEEE---HHHHHHHHHHHHHHHHHHTS--S--PPP-SSSSS-SHHHHHHHHHTHHHHHHHHHHHH-

Organism: Trypanosoma cruzi (strain CL Brener) (NCBI:txid353153)